Protein AF-A0A8J2T489-F1 (afdb_monomer_lite)

pLDDT: mean 72.77, std 25.35, range [28.08, 98.31]

Foldseek 3Di:
DVVVVVVVVVVVVVVVVVVVVVVVPPDDDDDDDDDDDDDDDDDDDDDDDDDDDDDDDDDDDDDDDDDDDDDDDDDDDDDDDDDDDDDDDDDDDDDDDDDPPPLVQFQDFPDQLLPPPPPDPDDDDPVVVVVLVVLLVVLLVLVVVQPPVPPQKDALVSVQVSDAWPVRHTQDSLLSQLLCVLQVPDDDRIDGSVSSSSSSVVLVVLVVLQCVLPPVPPSWAFLVSQVVSCVVSVGRDDSVVSVVLCVLQFDCPDPVDPGTIHISSSSSLSVSLVSLVSVLVCVQPVVSSSDGDDDPVSVVVSVVVSVVSRDD

Radius of gyration: 35.22 Å; chains: 1; bounding box: 100×73×97 Å

Secondary structure (DSSP, 8-state):
-HHHHHHHHHHHHHHHHHHHHTTSS---------------------------------------------------------------PPPPP--------GGGS----SS-TT--S---SS---HHHHHHHHHHHHHHHHHHHHH-TT--SEEEHHHHHHH-B-TTSPBPPHHHHHHHHHHH--SSTTEEEHHHHHHHHHHHHHHHHHHHHH-TT--SSB-HHHHHHHHHHTT----HHHHHHHHHHH-B---TTSSS-BB-HHHHHHHHHHHHHHHHHHTTT-TT-SS-----HHHHHHHHHHHHTTS--

Organism: Zygosaccharomyces bailii (strain CLIB 213 / ATCC 58445 / CBS 680 / BCRC 21525 / NBRC 1098 / NCYC 1416 / NRRL Y-2227) (NCBI:txid1333698)

Sequence (312 aa):
MREGRRRLEYQKQQKHYHRHEAKKSVDTDPRRHTTSPVMSSGGYSDRNSNPSISQSQQQLPAAVRYHPHQQVPSVGCSPRSSPAGLNRVKPPPMAACSTPPLAAAARLPTSSPMCNTPNSSGSRNSYDMKEESKNIQIATQLFYNHDVKNKGRLTAEELQKLLQNDDCTHFCISAIDSLINLFGATRFGTINQSEFVSLYKRVKYWRKVYVDNDINGSYTISVSEYHNSLQELGYLIPFEVSERIFDQYAEFINHNFNGKELKFDKFVESLVWLMRLTKCFRKFDENQEGTATIHYKDFIDATLYLGRFLPH

InterPro domains:
  IPR002048 EF-hand domain [PF13499] (141-201)
  IPR002048 EF-hand domain [PS50222] (134-169)
  IPR011992 EF-hand domain pair [SSF47473] (133-303)
  IPR051426 Peflin/Sorcin Calcium-Binding [PTHR46212] (12-309)

Structure (mmCIF, N/CA/C/O backbone):
data_AF-A0A8J2T489-F1
#
_entry.id   AF-A0A8J2T489-F1
#
loop_
_atom_site.group_PDB
_atom_site.id
_atom_site.type_symbol
_atom_site.label_atom_id
_atom_site.label_alt_id
_atom_site.label_comp_id
_atom_site.label_asym_id
_atom_site.label_entity_id
_atom_site.label_seq_id
_atom_site.pdbx_PDB_ins_code
_atom_site.Cartn_x
_atom_site.Cartn_y
_atom_site.Cartn_z
_atom_site.occupancy
_atom_site.B_iso_or_equiv
_atom_site.auth_seq_id
_atom_site.auth_comp_id
_atom_site.auth_asym_id
_atom_site.auth_atom_id
_atom_site.pdbx_PDB_model_num
ATOM 1 N N . MET A 1 1 ? 20.045 25.875 -30.680 1.00 56.25 1 MET A N 1
ATOM 2 C CA . MET A 1 1 ? 21.468 26.129 -30.324 1.00 56.25 1 MET A CA 1
ATOM 3 C C . MET A 1 1 ? 21.787 26.135 -28.815 1.00 56.25 1 MET A C 1
ATOM 5 O O . MET A 1 1 ? 22.945 25.926 -28.480 1.00 56.25 1 MET A O 1
ATOM 9 N N . ARG A 1 2 ? 20.827 26.326 -27.886 1.00 56.28 2 ARG A N 1
ATOM 10 C CA . ARG A 1 2 ? 21.099 26.335 -26.424 1.00 56.28 2 ARG A CA 1
ATOM 11 C C . ARG A 1 2 ? 21.296 24.950 -25.780 1.00 56.28 2 ARG A C 1
ATOM 13 O O . ARG A 1 2 ? 22.062 24.835 -24.832 1.00 56.28 2 ARG A O 1
ATOM 20 N N . GLU A 1 3 ? 20.672 23.893 -26.298 1.00 57.03 3 GLU A N 1
ATOM 21 C CA . GLU A 1 3 ? 20.797 22.544 -25.709 1.00 57.03 3 GLU A CA 1
ATOM 22 C C . GLU A 1 3 ? 22.143 21.864 -25.977 1.00 57.03 3 GLU A C 1
ATOM 24 O O . GLU A 1 3 ? 22.629 21.112 -25.134 1.00 57.03 3 GLU A O 1
ATOM 29 N N . GLY A 1 4 ? 22.792 22.181 -27.101 1.00 66.44 4 GLY A N 1
ATOM 30 C CA . GLY A 1 4 ? 24.107 21.629 -27.436 1.00 66.44 4 GLY A CA 1
ATOM 31 C C . GLY A 1 4 ? 25.207 22.063 -26.462 1.00 66.44 4 GLY A C 1
ATOM 32 O O . GLY A 1 4 ? 26.064 21.256 -26.115 1.00 66.44 4 GLY A O 1
ATOM 33 N N . ARG A 1 5 ? 25.151 23.306 -25.953 1.00 67.69 5 ARG A N 1
ATOM 34 C CA . ARG A 1 5 ? 26.128 23.802 -24.964 1.00 67.69 5 ARG A CA 1
ATOM 35 C C . ARG A 1 5 ? 25.985 23.108 -23.609 1.00 67.69 5 ARG A C 1
ATOM 37 O O . ARG A 1 5 ? 26.995 22.687 -23.058 1.00 67.69 5 ARG A O 1
ATOM 44 N N . ARG A 1 6 ? 24.749 22.879 -23.141 1.00 71.31 6 ARG A N 1
ATOM 45 C CA . ARG A 1 6 ? 24.493 22.154 -21.880 1.00 71.31 6 ARG A CA 1
ATOM 46 C C . ARG A 1 6 ? 24.994 20.711 -21.916 1.00 71.31 6 ARG A C 1
ATOM 48 O O . ARG A 1 6 ? 25.572 20.244 -20.942 1.00 71.31 6 ARG A O 1
ATOM 55 N N . ARG A 1 7 ? 24.831 20.007 -23.044 1.00 71.88 7 ARG A N 1
ATOM 56 C CA . ARG A 1 7 ? 25.364 18.639 -23.194 1.00 71.88 7 ARG A CA 1
ATOM 57 C C . ARG A 1 7 ? 26.895 18.606 -23.169 1.00 71.88 7 ARG A C 1
ATOM 59 O O . ARG A 1 7 ? 27.474 17.698 -22.579 1.00 71.88 7 ARG A O 1
ATOM 66 N N . LEU A 1 8 ? 27.545 19.611 -23.758 1.00 74.06 8 LEU A N 1
ATOM 67 C CA . LEU A 1 8 ? 29.005 19.716 -23.763 1.00 74.06 8 LEU A CA 1
ATOM 68 C C . LEU A 1 8 ? 29.574 20.012 -22.363 1.00 74.06 8 LEU A C 1
ATOM 70 O O . LEU A 1 8 ? 30.628 19.488 -22.003 1.00 74.06 8 LEU A O 1
ATOM 74 N N . GLU A 1 9 ? 28.872 20.821 -21.566 1.00 73.50 9 GLU A N 1
ATOM 75 C CA . GLU A 1 9 ? 29.229 21.106 -20.169 1.00 73.50 9 GLU A CA 1
ATOM 76 C C . GLU A 1 9 ? 29.067 19.873 -19.275 1.00 73.50 9 GLU A C 1
ATOM 78 O O . GLU A 1 9 ? 30.006 19.524 -18.557 1.00 73.50 9 GLU A O 1
ATOM 83 N N . TYR A 1 10 ? 27.959 19.133 -19.408 1.00 73.00 10 TYR A N 1
ATOM 84 C CA . TYR A 1 10 ? 27.756 17.867 -18.691 1.00 73.00 10 TYR A CA 1
ATOM 85 C C . TYR A 1 10 ? 28.852 16.838 -19.003 1.00 73.00 10 TYR A C 1
ATOM 87 O O . TYR A 1 10 ? 29.386 16.187 -18.102 1.00 73.00 10 TYR A O 1
ATOM 95 N N . GLN A 1 11 ? 29.255 16.728 -20.272 1.00 75.69 11 GLN A N 1
ATOM 96 C CA . GLN A 1 11 ? 30.305 15.794 -20.677 1.00 75.69 11 GLN A CA 1
ATOM 97 C C . GLN A 1 11 ? 31.701 16.222 -20.185 1.00 75.69 11 GLN A C 1
ATOM 99 O O . GLN A 1 11 ? 32.530 15.369 -19.853 1.00 75.69 11 GLN A O 1
ATOM 104 N N . LYS A 1 12 ? 31.974 17.533 -20.087 1.00 77.56 12 LYS A N 1
ATOM 105 C CA . LYS A 1 12 ? 33.210 18.049 -19.469 1.00 77.56 12 LYS A CA 1
ATOM 106 C C . LYS A 1 12 ? 33.251 17.779 -17.964 1.00 77.56 12 LYS A C 1
ATOM 108 O O . LYS A 1 12 ? 34.310 17.418 -17.452 1.00 77.56 12 LYS A O 1
ATOM 113 N N . GLN A 1 13 ? 32.117 17.894 -17.276 1.00 74.81 13 GLN A N 1
ATOM 114 C CA . GLN A 1 13 ? 32.036 17.669 -15.834 1.00 74.81 13 GLN A CA 1
ATOM 115 C C . GLN A 1 13 ? 32.238 16.189 -15.468 1.00 74.81 13 GLN A C 1
ATOM 117 O O . GLN A 1 13 ? 32.996 15.887 -14.546 1.00 74.81 13 GLN A O 1
ATOM 122 N N . GLN A 1 14 ? 31.694 15.257 -16.262 1.00 71.44 14 GLN A N 1
ATOM 123 C CA . GLN A 1 14 ? 31.930 13.817 -16.074 1.00 71.44 14 GLN A CA 1
ATOM 124 C C . GLN A 1 14 ? 33.400 13.412 -16.265 1.00 71.44 14 GLN A C 1
ATOM 126 O O . GLN A 1 14 ? 33.927 12.621 -15.477 1.00 71.44 14 GLN A O 1
ATOM 131 N N . LYS A 1 15 ? 34.093 13.990 -17.260 1.00 70.81 15 LYS A N 1
ATOM 132 C CA . LYS A 1 15 ? 35.534 13.748 -17.470 1.00 70.81 15 LYS A CA 1
ATOM 133 C C . LYS A 1 15 ? 36.385 14.258 -16.305 1.00 70.81 15 LYS A C 1
ATOM 135 O O . LYS A 1 15 ? 37.393 13.638 -15.973 1.00 70.81 15 LYS A O 1
ATOM 140 N N . HIS A 1 16 ? 35.989 15.364 -15.675 1.00 68.12 16 HIS A N 1
ATOM 141 C CA . HIS A 1 16 ? 36.712 15.910 -14.526 1.00 68.12 16 HIS A CA 1
ATOM 142 C C . HIS A 1 16 ? 36.515 15.063 -13.259 1.00 68.12 16 HIS A C 1
ATOM 144 O O . HIS A 1 16 ? 37.464 14.886 -12.496 1.00 68.12 16 HIS A O 1
ATOM 150 N N . TYR A 1 17 ? 35.321 14.487 -13.080 1.00 62.53 17 TYR A N 1
ATOM 151 C CA . TYR A 1 17 ? 35.012 13.583 -11.969 1.00 62.53 17 TYR A CA 1
ATOM 152 C C . TYR A 1 17 ? 35.826 12.281 -12.051 1.00 62.53 17 TYR A C 1
ATOM 154 O O . TYR A 1 17 ? 36.522 11.921 -11.105 1.00 62.53 17 TYR A O 1
ATOM 162 N N . HIS A 1 18 ? 35.875 11.650 -13.231 1.00 63.97 18 HIS A N 1
ATOM 163 C CA . HIS A 1 18 ? 36.653 10.418 -13.436 1.00 63.97 18 HIS A CA 1
ATOM 164 C C . HIS A 1 18 ? 38.171 10.641 -13.314 1.00 63.97 18 HIS A C 1
ATOM 166 O O . HIS A 1 18 ? 38.900 9.763 -12.856 1.00 63.97 18 HIS A O 1
ATOM 172 N N . ARG A 1 19 ? 38.671 11.837 -13.663 1.00 57.53 19 ARG A N 1
ATOM 173 C CA . ARG A 1 19 ? 40.090 12.193 -13.481 1.00 57.53 19 ARG A CA 1
ATOM 174 C C . ARG A 1 19 ? 40.476 12.369 -12.007 1.00 57.53 19 ARG A C 1
ATOM 176 O O . ARG A 1 19 ? 41.642 12.170 -11.671 1.00 57.53 19 ARG A O 1
ATOM 183 N N . HIS A 1 20 ? 39.533 12.760 -11.148 1.00 55.75 20 HIS A N 1
ATOM 184 C CA . HIS A 1 20 ? 39.765 12.885 -9.707 1.00 55.75 20 HIS A CA 1
ATOM 185 C C . HIS A 1 20 ? 39.705 11.536 -8.983 1.00 55.75 20 HIS A C 1
ATOM 187 O O . HIS A 1 20 ? 40.484 11.331 -8.054 1.00 55.75 20 HIS A O 1
ATOM 193 N N . GLU A 1 21 ? 38.865 10.604 -9.438 1.00 52.91 21 GLU A N 1
ATOM 194 C CA . GLU A 1 21 ? 38.834 9.232 -8.911 1.00 52.91 21 GLU A CA 1
ATOM 195 C C . GLU A 1 21 ? 40.095 8.437 -9.275 1.00 52.91 21 GLU A C 1
ATOM 197 O O . GLU A 1 21 ? 40.710 7.828 -8.403 1.00 52.91 21 GLU A O 1
ATOM 202 N N . ALA A 1 22 ? 40.580 8.548 -10.518 1.00 52.31 22 ALA A N 1
ATOM 203 C CA . ALA A 1 22 ? 41.790 7.845 -10.963 1.00 52.31 22 ALA A CA 1
ATOM 204 C C . ALA A 1 22 ? 43.087 8.297 -10.254 1.00 52.31 22 ALA A C 1
ATOM 206 O O . ALA A 1 22 ? 44.103 7.611 -10.328 1.00 52.31 22 ALA A O 1
ATOM 207 N N . LYS A 1 23 ? 43.076 9.447 -9.563 1.00 54.28 23 LYS A N 1
ATOM 208 C CA . LYS A 1 23 ? 44.213 9.934 -8.761 1.00 54.28 23 LYS A CA 1
ATOM 209 C C . LYS A 1 23 ? 44.173 9.496 -7.294 1.00 54.28 23 LYS A C 1
ATOM 211 O O . LYS A 1 23 ? 45.163 9.694 -6.601 1.00 54.28 23 LYS A O 1
ATOM 216 N N . LYS A 1 24 ? 43.064 8.921 -6.814 1.00 49.34 24 LYS A N 1
ATOM 217 C CA . LYS A 1 24 ? 42.930 8.447 -5.424 1.00 49.34 24 LYS A CA 1
ATOM 218 C C . LYS A 1 24 ? 43.317 6.978 -5.227 1.00 49.34 24 LYS A C 1
ATOM 220 O O . LYS A 1 24 ? 43.402 6.547 -4.085 1.00 49.34 24 LYS A O 1
ATOM 225 N N . SER A 1 25 ? 43.572 6.221 -6.297 1.00 45.38 25 SER A N 1
ATOM 226 C CA . SER A 1 25 ? 43.810 4.770 -6.228 1.00 45.38 25 SER A CA 1
ATOM 227 C C . SER A 1 25 ? 45.256 4.332 -6.503 1.00 45.38 25 SER A C 1
ATOM 229 O O . SER A 1 25 ? 45.479 3.170 -6.830 1.00 45.38 25 SER A O 1
ATOM 231 N N . VAL A 1 26 ? 46.242 5.228 -6.400 1.00 49.44 26 VAL A N 1
ATOM 232 C CA . VAL A 1 26 ? 47.667 4.883 -6.566 1.00 49.44 26 VAL A CA 1
ATOM 233 C C . VAL A 1 26 ? 48.455 5.391 -5.363 1.00 49.44 26 VAL A C 1
ATOM 235 O O . VAL A 1 26 ? 49.200 6.354 -5.486 1.00 49.44 26 VAL A O 1
ATOM 238 N N . ASP A 1 27 ? 48.240 4.786 -4.193 1.00 45.78 27 ASP A N 1
ATOM 239 C CA . ASP A 1 27 ? 49.282 4.701 -3.160 1.00 45.78 27 ASP A CA 1
ATOM 240 C C . ASP A 1 27 ? 48.907 3.661 -2.090 1.00 45.78 27 ASP A C 1
ATOM 242 O O . ASP A 1 27 ? 48.241 3.959 -1.098 1.00 45.78 27 ASP A O 1
ATOM 246 N N . THR A 1 28 ? 49.266 2.394 -2.309 1.00 44.84 28 THR A N 1
ATOM 247 C CA . THR A 1 28 ? 49.425 1.413 -1.219 1.00 44.84 28 THR A CA 1
ATOM 248 C C . THR A 1 28 ? 50.346 0.289 -1.697 1.00 44.84 28 THR A C 1
ATOM 250 O O . THR A 1 28 ? 49.918 -0.636 -2.384 1.00 44.84 28 THR A O 1
ATOM 253 N N . ASP A 1 29 ? 51.634 0.405 -1.376 1.00 37.69 29 ASP A N 1
ATOM 254 C CA . ASP A 1 29 ? 52.680 -0.563 -1.731 1.00 37.69 29 ASP A CA 1
ATOM 255 C C . ASP A 1 29 ? 52.839 -1.633 -0.620 1.00 37.69 29 ASP A C 1
ATOM 257 O O . ASP A 1 29 ? 52.786 -1.284 0.567 1.00 37.69 29 ASP A O 1
ATOM 261 N N . PRO A 1 30 ? 53.029 -2.933 -0.935 1.00 52.00 30 PRO A N 1
ATOM 262 C CA . PRO A 1 30 ? 53.230 -3.989 0.049 1.00 52.00 30 PRO A CA 1
ATOM 263 C C . PRO A 1 30 ? 54.723 -4.332 0.247 1.00 52.00 30 PRO A C 1
ATOM 265 O O . PRO A 1 30 ? 55.494 -4.375 -0.704 1.00 52.00 30 PRO A O 1
ATOM 268 N N . ARG A 1 31 ? 55.067 -4.759 1.476 1.00 35.47 31 ARG A N 1
ATOM 269 C CA . ARG A 1 31 ? 56.308 -5.449 1.931 1.00 35.47 31 ARG A CA 1
ATOM 270 C C . ARG A 1 31 ? 57.434 -4.580 2.519 1.00 35.47 31 ARG A C 1
ATOM 272 O O . ARG A 1 31 ? 58.118 -3.839 1.825 1.00 35.47 31 ARG A O 1
ATOM 279 N N . ARG A 1 32 ? 57.766 -4.861 3.790 1.00 33.50 32 ARG A N 1
ATOM 280 C CA . ARG A 1 32 ? 59.129 -4.733 4.342 1.00 33.50 32 ARG A CA 1
ATOM 281 C C . ARG A 1 32 ? 59.540 -5.982 5.149 1.00 33.50 32 ARG A C 1
ATOM 283 O O . ARG A 1 32 ? 58.940 -6.310 6.163 1.00 33.50 32 ARG A O 1
ATOM 290 N N . HIS A 1 33 ? 60.548 -6.652 4.589 1.00 38.38 33 HIS A N 1
ATOM 291 C CA . HIS A 1 33 ? 61.652 -7.491 5.100 1.00 38.38 33 HIS A CA 1
ATOM 292 C C . HIS A 1 33 ? 61.895 -7.550 6.628 1.00 38.38 33 HIS A C 1
ATOM 294 O O . HIS A 1 33 ? 61.915 -6.518 7.285 1.00 38.38 33 HIS A O 1
ATOM 300 N N . THR A 1 34 ? 61.930 -8.743 7.248 1.00 38.78 34 THR A N 1
ATOM 301 C CA . THR A 1 34 ? 63.096 -9.625 7.567 1.00 38.78 34 THR A CA 1
ATOM 302 C C . THR A 1 34 ? 64.251 -8.979 8.342 1.00 38.78 34 THR A C 1
ATOM 304 O O . THR A 1 34 ? 64.968 -8.188 7.743 1.00 38.78 34 THR A O 1
ATOM 307 N N . THR A 1 35 ? 64.514 -9.455 9.572 1.00 33.03 35 THR A N 1
ATOM 308 C CA . THR A 1 35 ? 65.847 -9.835 10.108 1.00 33.03 35 THR A CA 1
ATOM 309 C C . THR A 1 35 ? 65.726 -10.534 11.481 1.00 33.03 35 THR A C 1
ATOM 311 O O . THR A 1 35 ? 64.972 -10.101 12.347 1.00 33.03 35 THR A O 1
ATOM 314 N N . SER A 1 36 ? 66.482 -11.622 11.675 1.00 35.25 36 SER A N 1
ATOM 315 C CA . SER A 1 36 ? 66.806 -12.251 12.977 1.00 35.25 36 SER A CA 1
ATOM 316 C C . SER A 1 36 ? 68.194 -11.787 13.457 1.00 35.25 36 SER A C 1
ATOM 318 O O . SER A 1 36 ? 68.948 -11.243 12.646 1.00 35.25 36 SER A O 1
ATOM 320 N N . PRO A 1 37 ? 68.569 -12.026 14.733 1.00 46.66 37 PRO A N 1
ATOM 321 C CA . PRO A 1 37 ? 69.560 -13.084 15.001 1.00 46.66 37 PRO A CA 1
ATOM 322 C C . PRO A 1 37 ? 69.352 -13.885 16.317 1.00 46.66 37 PRO A C 1
ATOM 324 O O . PRO A 1 37 ? 68.437 -13.637 17.093 1.00 46.66 37 PRO A O 1
ATOM 327 N N . VAL A 1 38 ? 70.215 -14.893 16.491 1.00 35.06 38 VAL A N 1
ATOM 328 C CA . VAL A 1 38 ? 70.187 -16.092 17.362 1.00 35.06 38 VAL A CA 1
ATOM 329 C C . VAL A 1 38 ? 71.026 -15.928 18.651 1.00 35.06 38 VAL A C 1
ATOM 331 O O . VAL A 1 38 ? 72.035 -15.233 18.587 1.00 35.06 38 VAL A O 1
ATOM 334 N N . MET A 1 39 ? 70.683 -16.630 19.758 1.00 35.59 39 MET A N 1
ATOM 335 C CA . MET A 1 39 ? 71.547 -17.565 20.550 1.00 35.59 39 MET A CA 1
ATOM 336 C C . MET A 1 39 ? 71.000 -17.912 21.965 1.00 35.59 39 MET A C 1
ATOM 338 O O . MET A 1 39 ? 70.823 -17.014 22.777 1.00 35.59 39 MET A O 1
ATOM 342 N N . SER A 1 40 ? 70.881 -19.234 22.228 1.00 32.91 40 SER A N 1
ATOM 343 C CA . SER A 1 40 ? 71.173 -20.009 23.474 1.00 32.91 40 SER A CA 1
ATOM 344 C C . SER A 1 40 ? 70.384 -19.728 24.780 1.00 32.91 40 SER A C 1
ATOM 346 O O . SER A 1 40 ? 70.089 -18.589 25.086 1.00 32.91 40 SER A O 1
ATOM 348 N N . SER A 1 41 ? 70.020 -20.666 25.674 1.00 34.12 41 SER A N 1
ATOM 349 C CA . SER A 1 41 ? 70.337 -22.092 25.912 1.00 34.12 41 SER A CA 1
ATOM 350 C C . SER A 1 41 ? 69.458 -22.666 27.053 1.00 34.12 41 SER A C 1
ATOM 352 O O . SER A 1 41 ? 69.234 -21.960 28.031 1.00 34.12 41 SER A O 1
ATOM 354 N N . GLY A 1 42 ? 69.129 -23.971 27.007 1.00 29.05 42 GLY A N 1
ATOM 355 C CA . GLY A 1 42 ? 69.149 -24.865 28.188 1.00 29.05 42 GLY A CA 1
ATOM 356 C C . GLY A 1 42 ? 67.824 -25.391 28.786 1.00 29.05 42 GLY A C 1
ATOM 357 O O . GLY A 1 42 ? 66.998 -24.611 29.238 1.00 29.05 42 GLY A O 1
ATOM 358 N N . GLY A 1 43 ? 67.719 -26.728 28.927 1.00 28.08 43 GLY A N 1
ATOM 359 C CA . GLY A 1 43 ? 67.113 -27.371 30.115 1.00 28.08 43 GLY A CA 1
ATOM 360 C C . GLY A 1 43 ? 65.990 -28.408 29.913 1.00 28.08 43 GLY A C 1
ATOM 361 O O . GLY A 1 43 ? 64.844 -28.038 29.719 1.00 28.08 43 GLY A O 1
ATOM 362 N N . TYR A 1 44 ? 66.334 -29.696 30.055 1.00 33.25 44 TYR A N 1
ATOM 363 C CA . TYR A 1 44 ? 65.500 -30.918 30.153 1.00 33.25 44 TYR A CA 1
ATOM 364 C C . TYR A 1 44 ? 64.366 -30.831 31.213 1.00 33.25 44 TYR A C 1
ATOM 366 O O . TYR A 1 44 ? 64.544 -30.180 32.237 1.00 33.25 44 TYR A O 1
ATOM 374 N N . SER A 1 45 ? 63.207 -31.504 31.118 1.00 34.50 45 SER A N 1
ATOM 375 C CA . SER A 1 45 ? 63.030 -32.961 31.313 1.00 34.50 45 SER A CA 1
ATOM 376 C C . SER A 1 45 ? 61.547 -33.406 31.225 1.00 34.50 45 SER A C 1
ATOM 378 O O . SER A 1 45 ? 60.625 -32.614 31.399 1.00 34.50 45 SER A O 1
ATOM 380 N N . ASP A 1 46 ? 61.374 -34.702 30.948 1.00 31.14 46 ASP A N 1
ATOM 381 C CA . ASP A 1 46 ? 60.165 -35.504 30.697 1.00 31.14 46 ASP A CA 1
ATOM 382 C C . ASP A 1 46 ? 59.023 -35.461 31.737 1.00 31.14 46 ASP A C 1
ATOM 384 O O . ASP A 1 46 ? 59.275 -35.472 32.941 1.00 31.14 46 ASP A O 1
ATOM 388 N N . ARG A 1 47 ? 57.770 -35.669 31.281 1.00 29.98 47 ARG A N 1
ATOM 389 C CA . ARG A 1 47 ? 57.024 -36.923 31.560 1.00 29.98 47 ARG A CA 1
ATOM 390 C C . ARG A 1 47 ? 55.669 -37.050 30.841 1.00 29.98 47 ARG A C 1
ATOM 392 O O . ARG A 1 47 ? 54.821 -36.171 30.841 1.00 29.98 47 ARG A O 1
ATOM 399 N N . ASN A 1 48 ? 55.530 -38.248 30.288 1.00 30.64 48 ASN A N 1
ATOM 400 C CA . ASN A 1 48 ? 54.420 -38.950 29.651 1.00 30.64 48 ASN A CA 1
ATOM 401 C C . ASN A 1 48 ? 53.099 -38.965 30.462 1.00 30.64 48 ASN A C 1
ATOM 403 O O . ASN A 1 48 ? 53.174 -39.151 31.677 1.00 30.64 48 ASN A O 1
ATOM 407 N N . SER A 1 49 ? 51.930 -38.868 29.797 1.00 31.23 49 SER A N 1
ATOM 408 C CA . SER A 1 49 ? 50.697 -39.683 30.004 1.00 31.23 49 SER A CA 1
ATOM 409 C C . SER A 1 49 ? 49.462 -39.093 29.286 1.00 31.23 49 SER A C 1
ATOM 411 O O . SER A 1 49 ? 48.967 -38.033 29.654 1.00 31.23 49 SER A O 1
ATOM 413 N N . ASN A 1 50 ? 48.928 -39.829 28.306 1.00 32.81 50 ASN A N 1
ATOM 414 C CA . ASN A 1 50 ? 47.521 -39.787 27.856 1.00 32.81 50 ASN A CA 1
ATOM 415 C C . ASN A 1 50 ? 46.675 -40.624 28.856 1.00 32.81 50 ASN A C 1
ATOM 417 O O . ASN A 1 50 ? 47.275 -41.534 29.440 1.00 32.81 50 ASN A O 1
ATOM 421 N N . PRO A 1 51 ? 45.338 -40.447 29.045 1.00 44.25 51 PRO A N 1
ATOM 422 C CA . PRO A 1 51 ? 44.375 -40.658 27.949 1.00 44.25 51 PRO A CA 1
ATOM 423 C C . PRO A 1 51 ? 42.984 -39.946 28.031 1.00 44.25 51 PRO A C 1
ATOM 425 O O . PRO A 1 51 ? 42.572 -39.418 29.055 1.00 44.25 51 PRO A O 1
ATOM 428 N N . SER A 1 52 ? 42.251 -40.052 26.913 1.00 31.97 52 SER A N 1
ATOM 429 C CA . SER A 1 52 ? 40.794 -40.263 26.725 1.00 31.97 52 SER A CA 1
ATOM 430 C C . SER A 1 52 ? 39.711 -39.301 27.255 1.00 31.97 52 SER A C 1
ATOM 432 O O . SER A 1 52 ? 39.582 -39.001 28.434 1.00 31.97 52 SER A O 1
ATOM 434 N N . ILE A 1 53 ? 38.836 -38.960 26.303 1.00 33.84 53 ILE A N 1
ATOM 435 C CA . ILE A 1 53 ? 37.640 -38.106 26.318 1.00 33.84 53 ILE A CA 1
ATOM 436 C C . ILE A 1 53 ? 36.426 -38.806 26.959 1.00 33.84 53 ILE A C 1
ATOM 438 O O . ILE A 1 53 ? 36.114 -39.942 26.602 1.00 33.84 53 ILE A O 1
ATOM 442 N N . SER A 1 54 ? 35.680 -38.084 27.803 1.00 31.70 54 SER A N 1
ATOM 443 C CA . SER A 1 54 ? 34.386 -38.502 28.370 1.00 31.70 54 SER A CA 1
ATOM 444 C C . SER A 1 54 ? 33.251 -37.615 27.843 1.00 31.70 54 SER A C 1
ATOM 446 O O . SER A 1 54 ? 33.265 -36.401 28.042 1.00 31.70 54 SER A O 1
ATOM 448 N N . GLN A 1 55 ? 32.263 -38.229 27.186 1.00 33.31 55 GLN A N 1
ATOM 449 C CA . GLN A 1 55 ? 30.975 -37.636 26.806 1.00 33.31 55 GLN A CA 1
ATOM 450 C C . GLN A 1 55 ? 30.033 -37.557 28.019 1.00 33.31 55 GLN A C 1
ATOM 452 O O . GLN A 1 55 ? 29.914 -38.523 28.769 1.00 33.31 55 GLN A O 1
ATOM 457 N N . SER A 1 56 ? 29.298 -36.452 28.163 1.00 31.62 56 SER A N 1
ATOM 458 C CA . SER A 1 56 ? 28.130 -36.344 29.044 1.00 31.62 56 SER A CA 1
ATOM 459 C C . SER A 1 56 ? 26.861 -36.150 28.208 1.00 31.62 56 SER A C 1
ATOM 461 O O . SER A 1 56 ? 26.709 -35.181 27.468 1.00 31.62 56 SER A O 1
ATOM 463 N N . GLN A 1 57 ? 25.952 -37.118 28.322 1.00 33.50 57 GLN A N 1
ATOM 464 C CA . GLN A 1 57 ? 24.640 -37.179 27.681 1.00 33.50 57 GLN A CA 1
ATOM 465 C C . GLN A 1 57 ? 23.589 -37.089 28.804 1.00 33.50 57 GLN A C 1
ATOM 467 O O . GLN A 1 57 ? 23.633 -37.882 29.742 1.00 33.50 57 GLN A O 1
ATOM 472 N N . GLN A 1 58 ? 22.681 -36.108 28.755 1.00 37.81 58 GLN A N 1
ATOM 473 C CA . GLN A 1 58 ? 21.553 -35.987 29.693 1.00 37.81 58 GLN A CA 1
ATOM 474 C C . GLN A 1 58 ? 20.288 -36.618 29.097 1.00 37.81 58 GLN A C 1
ATOM 476 O O . GLN A 1 58 ? 19.971 -36.420 27.925 1.00 37.81 58 GLN A O 1
ATOM 481 N N . GLN A 1 59 ? 19.585 -37.388 29.929 1.00 34.47 59 GLN A N 1
ATOM 482 C CA . GLN A 1 59 ? 18.484 -38.293 29.590 1.00 34.47 59 GLN A CA 1
ATOM 483 C C . GLN A 1 59 ? 17.208 -37.877 30.358 1.00 34.47 59 GLN A C 1
ATOM 485 O O . GLN A 1 59 ? 17.275 -37.559 31.544 1.00 34.47 59 GLN A O 1
ATOM 490 N N . LEU A 1 60 ? 16.057 -37.873 29.674 1.00 37.94 60 LEU A N 1
ATOM 491 C CA . LEU A 1 60 ? 14.694 -37.643 30.201 1.00 37.94 60 LEU A CA 1
ATOM 492 C C . LEU A 1 60 ? 14.172 -38.833 31.036 1.00 37.94 60 LEU A C 1
ATOM 494 O O . LEU A 1 60 ? 14.571 -39.967 30.765 1.00 37.94 60 LEU A O 1
ATOM 498 N N . PRO A 1 61 ? 13.156 -38.624 31.904 1.00 40.31 61 PRO A N 1
ATOM 499 C CA . PRO A 1 61 ? 12.166 -39.676 32.142 1.00 40.31 61 PRO A CA 1
ATOM 500 C C . PRO A 1 61 ? 10.692 -39.225 32.072 1.00 40.31 61 PRO A C 1
ATOM 502 O O . PRO A 1 61 ? 10.351 -38.047 32.004 1.00 40.31 61 PRO A O 1
ATOM 505 N N . ALA A 1 62 ? 9.845 -40.254 32.030 1.00 32.50 62 ALA A N 1
ATOM 506 C CA . ALA A 1 62 ? 8.530 -40.352 31.410 1.00 32.50 62 ALA A CA 1
ATOM 507 C C . ALA A 1 62 ? 7.306 -40.137 32.333 1.00 32.50 62 ALA A C 1
ATOM 509 O O . ALA A 1 62 ? 7.406 -40.035 33.552 1.00 32.50 62 ALA A O 1
ATOM 510 N N . ALA A 1 63 ? 6.136 -40.111 31.684 1.00 35.69 63 ALA A N 1
ATOM 511 C CA . ALA A 1 63 ? 4.781 -39.925 32.206 1.00 35.69 63 ALA A CA 1
ATOM 512 C C . ALA A 1 63 ? 4.242 -41.066 33.098 1.00 35.69 63 ALA A C 1
ATOM 514 O O . ALA A 1 63 ? 4.585 -42.232 32.907 1.00 35.69 63 ALA A O 1
ATOM 515 N N . VAL A 1 64 ? 3.289 -40.736 33.987 1.00 33.69 64 VAL A N 1
ATOM 516 C CA . VAL A 1 64 ? 2.451 -41.700 34.731 1.00 33.69 64 VAL A CA 1
ATOM 517 C C . VAL A 1 64 ? 0.960 -41.339 34.617 1.00 33.69 64 VAL A C 1
ATOM 519 O O . VAL A 1 64 ? 0.573 -40.180 34.497 1.00 33.69 64 VAL A O 1
ATOM 522 N N . ARG A 1 65 ? 0.157 -42.404 34.587 1.00 29.66 65 ARG A N 1
ATOM 523 C CA . ARG A 1 65 ? -1.221 -42.602 34.115 1.00 29.66 65 ARG A CA 1
ATOM 524 C C . ARG A 1 65 ? -2.237 -42.603 35.277 1.00 29.66 65 ARG A C 1
ATOM 526 O O . ARG A 1 65 ? -1.886 -42.965 36.392 1.00 29.66 65 ARG A O 1
ATOM 533 N N . TYR A 1 66 ? -3.494 -42.250 34.987 1.00 29.53 66 TYR A N 1
ATOM 534 C CA . TYR A 1 66 ? -4.662 -42.203 35.896 1.00 29.53 66 TYR A CA 1
ATOM 535 C C . TYR A 1 66 ? -5.428 -43.546 36.057 1.00 29.53 66 TYR A C 1
ATOM 537 O O . TYR A 1 66 ? -5.387 -44.345 35.120 1.00 29.53 66 TYR A O 1
ATOM 545 N N . HIS A 1 67 ? -6.204 -43.675 37.172 1.00 38.69 67 HIS A N 1
ATOM 546 C CA . HIS A 1 67 ? -7.528 -44.362 37.412 1.00 38.69 67 HIS A CA 1
ATOM 547 C C . HIS A 1 67 ? -7.634 -45.275 38.703 1.00 38.69 67 HIS A C 1
ATOM 549 O O . HIS A 1 67 ? -6.593 -45.514 39.302 1.00 38.69 67 HIS A O 1
ATOM 555 N N . PRO A 1 68 ? -8.835 -45.687 39.236 1.00 54.19 68 PRO A N 1
ATOM 556 C CA . PRO A 1 68 ? -9.518 -45.052 40.401 1.00 54.19 68 PRO A CA 1
ATOM 557 C C . PRO A 1 68 ? -10.207 -46.010 41.459 1.00 54.19 68 PRO A C 1
ATOM 559 O O . PRO A 1 68 ? -10.161 -47.225 41.326 1.00 54.19 68 PRO A O 1
ATOM 562 N N . HIS A 1 69 ? -10.939 -45.414 42.434 1.00 33.84 69 HIS A N 1
ATOM 563 C CA . HIS A 1 69 ? -12.127 -45.873 43.235 1.00 33.84 69 HIS A CA 1
ATOM 564 C C . HIS A 1 69 ? -12.073 -46.817 44.475 1.00 33.84 69 HIS A C 1
ATOM 566 O O . HIS A 1 69 ? -11.580 -47.931 44.379 1.00 33.84 69 HIS A O 1
ATOM 572 N N . GLN A 1 70 ? -12.780 -46.389 45.561 1.00 31.42 70 GLN A N 1
ATOM 573 C CA . GLN A 1 70 ? -13.733 -47.083 46.504 1.00 31.42 70 GLN A CA 1
ATOM 574 C C . GLN A 1 70 ? -13.605 -46.537 47.958 1.00 31.42 70 GLN A C 1
ATOM 576 O O . GLN A 1 70 ? -12.504 -46.161 48.329 1.00 31.42 70 GLN A O 1
ATOM 581 N N . GLN A 1 71 ? -14.568 -46.508 48.902 1.00 33.06 71 GLN A N 1
ATOM 582 C CA . GLN A 1 71 ? -16.042 -46.415 49.037 1.00 33.06 71 GLN A CA 1
ATOM 583 C C . GLN A 1 71 ? -16.325 -46.153 50.563 1.00 33.06 71 GLN A C 1
ATOM 585 O O . GLN A 1 71 ? -15.415 -46.269 51.377 1.00 33.06 71 GLN A O 1
ATOM 590 N N . VAL A 1 72 ? -17.553 -45.756 50.931 1.00 32.66 72 VAL A N 1
ATOM 591 C CA . VAL A 1 72 ? -18.050 -45.137 52.207 1.00 32.66 72 VAL A CA 1
ATOM 592 C C . VAL A 1 72 ? -18.227 -46.123 53.404 1.00 32.66 72 VAL A C 1
ATOM 594 O O . VAL A 1 72 ? -18.115 -47.325 53.169 1.00 32.66 72 VAL A O 1
ATOM 597 N N . PRO A 1 73 ? -18.540 -45.691 54.665 1.00 42.41 73 PRO A N 1
ATOM 598 C CA . PRO A 1 73 ? -19.949 -45.486 55.101 1.00 42.41 73 PRO A CA 1
ATOM 599 C C . PRO A 1 73 ? -20.226 -44.341 56.129 1.00 42.41 73 PRO A C 1
ATOM 601 O O . PRO A 1 73 ? -19.327 -43.668 56.619 1.00 42.41 73 PRO A O 1
ATOM 604 N N . SER A 1 74 ? -21.524 -44.123 56.399 1.00 35.81 74 SER A N 1
ATOM 605 C CA . SER A 1 74 ? -22.228 -42.989 57.048 1.00 35.81 74 SER A CA 1
ATOM 606 C C . SER A 1 74 ? -22.730 -43.292 58.477 1.00 35.81 74 SER A C 1
ATOM 608 O O . SER A 1 74 ? -23.060 -44.448 58.718 1.00 35.81 74 SER A O 1
ATOM 610 N N . VAL A 1 75 ? -22.885 -42.270 59.353 1.00 33.94 75 VAL A N 1
ATOM 611 C CA . VAL A 1 75 ? -24.091 -41.990 60.200 1.00 33.94 75 VAL A CA 1
ATOM 612 C C . VAL A 1 75 ? -23.988 -40.655 60.991 1.00 33.94 75 VAL A C 1
ATOM 614 O O . VAL A 1 75 ? -22.938 -40.362 61.552 1.00 33.94 75 VAL A O 1
ATOM 617 N N . GLY A 1 76 ? -25.105 -39.907 61.130 1.00 30.94 76 GLY A N 1
ATOM 618 C CA . GLY A 1 76 ? -25.376 -38.986 62.267 1.00 30.94 76 GLY A CA 1
ATOM 619 C C . GLY A 1 76 ? -25.894 -37.564 61.943 1.00 30.94 76 GLY A C 1
ATOM 620 O O . GLY A 1 76 ? -25.289 -36.851 61.156 1.00 30.94 76 GLY A O 1
ATOM 621 N N . CYS A 1 77 ? -26.996 -37.127 62.575 1.00 30.48 77 CYS A N 1
ATOM 622 C CA . CYS A 1 77 ? -27.778 -35.908 62.275 1.00 30.48 77 CYS A CA 1
ATOM 623 C C . CYS A 1 77 ? -27.823 -34.886 63.453 1.00 30.48 77 CYS A C 1
ATOM 625 O O . CYS A 1 77 ? -28.117 -35.303 64.567 1.00 30.48 77 CYS A O 1
ATOM 627 N N . SER A 1 78 ? -27.666 -33.574 63.146 1.00 33.94 78 SER A N 1
ATOM 628 C CA . SER A 1 78 ? -28.117 -32.320 63.847 1.00 33.94 78 SER A CA 1
ATOM 629 C C . SER A 1 78 ? -27.560 -31.915 65.245 1.00 33.94 78 SER A C 1
ATOM 631 O O . SER A 1 78 ? -27.159 -32.791 66.000 1.00 33.94 78 SER A O 1
ATOM 633 N N . PRO A 1 79 ? -27.686 -30.635 65.720 1.00 46.84 79 PRO A N 1
ATOM 634 C CA . PRO A 1 79 ? -27.660 -29.310 65.051 1.00 46.84 79 PRO A CA 1
ATOM 635 C C . PRO A 1 79 ? -26.839 -28.189 65.793 1.00 46.84 79 PRO A C 1
ATOM 637 O O . PRO A 1 79 ? -26.527 -28.297 66.971 1.00 46.84 79 PRO A O 1
ATOM 640 N N . ARG A 1 80 ? -26.647 -27.034 65.116 1.00 31.83 80 ARG A N 1
ATOM 641 C CA . ARG A 1 80 ? -26.543 -25.639 65.648 1.00 31.83 80 ARG A CA 1
ATOM 642 C C . ARG A 1 80 ? -25.297 -25.192 66.457 1.00 31.83 80 ARG A C 1
ATOM 644 O O . ARG A 1 80 ? -25.222 -25.436 67.649 1.00 31.83 80 ARG A O 1
ATOM 651 N N . SER A 1 81 ? -24.479 -24.309 65.861 1.00 34.19 81 SER A N 1
ATOM 652 C CA . SER A 1 81 ? -23.993 -23.044 66.473 1.00 34.19 81 SER A CA 1
ATOM 653 C C . SER A 1 81 ? -23.080 -22.267 65.510 1.00 34.19 81 SER A C 1
ATOM 655 O O . SER A 1 81 ? -22.058 -22.786 65.067 1.00 34.19 81 SER A O 1
ATOM 657 N N . SER A 1 82 ? -23.437 -21.020 65.200 1.00 42.09 82 SER A N 1
ATOM 658 C CA . SER A 1 82 ? -22.593 -20.053 64.483 1.00 42.09 82 SER A CA 1
ATOM 659 C C . SER A 1 82 ? -21.320 -19.710 65.271 1.00 42.09 82 SER A C 1
ATOM 661 O O . SER A 1 82 ? -21.343 -19.751 66.502 1.00 42.09 82 SER A O 1
ATOM 663 N N . PRO A 1 83 ? -20.285 -19.186 64.593 1.00 40.81 83 PRO A N 1
ATOM 664 C CA . PRO A 1 83 ? -19.684 -17.965 65.114 1.00 40.81 83 PRO A CA 1
ATOM 665 C C . PRO A 1 83 ? -19.546 -16.866 64.056 1.00 40.81 83 PRO A C 1
ATOM 667 O O . PRO A 1 83 ? -19.589 -17.078 62.846 1.00 40.81 83 PRO A O 1
ATOM 670 N N . ALA A 1 84 ? -19.466 -15.657 64.590 1.00 35.34 84 ALA A N 1
ATOM 671 C CA . ALA A 1 84 ? -19.546 -14.381 63.917 1.00 35.34 84 ALA A CA 1
ATOM 672 C C . ALA A 1 84 ? -18.251 -13.969 63.195 1.00 35.34 84 ALA A C 1
ATOM 674 O O . ALA A 1 84 ? -17.153 -14.331 63.601 1.00 35.34 84 ALA A O 1
ATOM 675 N N . GLY A 1 85 ? -18.422 -13.072 62.219 1.00 38.38 85 GLY A N 1
ATOM 676 C CA . GLY A 1 85 ? -17.579 -11.881 62.106 1.00 38.38 85 GLY A CA 1
ATOM 677 C C . GLY A 1 85 ? -16.337 -11.977 61.227 1.00 38.38 85 GLY A C 1
ATOM 678 O O . GLY A 1 85 ? -15.229 -12.057 61.739 1.00 38.38 85 GLY A O 1
ATOM 679 N N . LEU A 1 86 ? -16.505 -11.779 59.916 1.00 43.03 86 LEU A N 1
ATOM 680 C CA . LEU A 1 86 ? -15.489 -11.110 59.098 1.00 43.03 86 LEU A CA 1
ATOM 681 C C . LEU A 1 86 ? -16.163 -10.037 58.237 1.00 43.03 86 LEU A C 1
ATOM 683 O O . LEU A 1 86 ? -17.007 -10.321 57.386 1.00 43.03 86 LEU A O 1
ATOM 687 N N . ASN A 1 87 ? -15.799 -8.786 58.515 1.00 45.03 87 ASN A N 1
ATOM 688 C CA . ASN A 1 87 ? -16.219 -7.585 57.804 1.00 45.03 87 ASN A CA 1
ATOM 689 C C . ASN A 1 87 ? -15.882 -7.692 56.309 1.00 45.03 87 ASN A C 1
ATOM 691 O O . ASN A 1 87 ? -14.731 -7.523 55.912 1.00 45.03 87 ASN A O 1
ATOM 695 N N . ARG A 1 88 ? -16.894 -7.922 55.466 1.00 40.38 88 ARG A N 1
ATOM 696 C CA . ARG A 1 88 ? -16.782 -7.757 54.013 1.00 40.38 88 ARG A CA 1
ATOM 697 C C . ARG A 1 88 ? -17.261 -6.358 53.642 1.00 40.38 88 ARG A C 1
ATOM 699 O O . ARG A 1 88 ? -18.456 -6.124 53.480 1.00 40.38 88 ARG A O 1
ATOM 706 N N . VAL A 1 89 ? -16.320 -5.426 53.520 1.00 46.84 89 VAL A N 1
ATOM 707 C CA . VAL A 1 89 ? -16.571 -4.103 52.935 1.00 46.84 89 VAL A CA 1
ATOM 708 C C . VAL A 1 89 ? -17.015 -4.302 51.479 1.00 46.84 89 VAL A C 1
ATOM 710 O O . VAL A 1 89 ? -16.319 -4.951 50.697 1.00 46.84 89 VAL A O 1
ATOM 713 N N . LYS A 1 90 ? -18.203 -3.797 51.121 1.00 49.47 90 LYS A N 1
ATOM 714 C CA . LYS A 1 90 ? -18.666 -3.717 49.725 1.00 49.47 90 LYS A CA 1
ATOM 715 C C . LYS A 1 90 ? -17.859 -2.633 48.993 1.00 49.47 90 LYS A C 1
ATOM 717 O O . LYS A 1 90 ? -17.676 -1.563 49.572 1.00 49.47 90 LYS A O 1
ATOM 722 N N . PRO A 1 91 ? -17.407 -2.857 47.746 1.00 45.72 91 PRO A N 1
ATOM 723 C CA . PRO A 1 91 ? -16.770 -1.802 46.967 1.00 45.72 91 PRO A CA 1
ATOM 724 C C . PRO A 1 91 ? -17.798 -0.711 46.603 1.00 45.72 91 PRO A C 1
ATOM 726 O O . PRO A 1 91 ? -18.979 -1.030 46.421 1.00 45.72 91 PRO A O 1
ATOM 729 N N . PRO A 1 92 ? -17.386 0.567 46.520 1.00 53.38 92 PRO A N 1
ATOM 730 C CA . PRO A 1 92 ? -18.280 1.670 46.180 1.00 53.38 92 PRO A CA 1
ATOM 731 C C . PRO A 1 92 ? -18.714 1.610 44.702 1.00 53.38 92 PRO A C 1
ATOM 733 O O . PRO A 1 92 ? -17.977 1.077 43.867 1.00 53.38 92 PRO A O 1
ATOM 736 N N . PRO A 1 93 ? -19.891 2.160 44.348 1.00 44.66 93 PRO A N 1
ATOM 737 C CA . PRO A 1 93 ? -20.320 2.261 42.960 1.00 44.66 93 PRO A CA 1
ATOM 738 C C . PRO A 1 93 ? -19.450 3.294 42.234 1.00 44.66 93 PRO A C 1
ATOM 740 O O . PRO A 1 93 ? -19.379 4.454 42.638 1.00 44.66 93 PRO A O 1
ATOM 743 N N . MET A 1 94 ? -18.777 2.873 41.163 1.00 44.69 94 MET A N 1
ATOM 744 C CA . MET A 1 94 ? -18.076 3.784 40.260 1.00 44.69 94 MET A CA 1
ATOM 745 C C . MET A 1 94 ? -19.116 4.665 39.568 1.00 44.69 94 MET A C 1
ATOM 747 O O . MET A 1 94 ? -19.951 4.175 38.807 1.00 44.69 94 MET A O 1
ATOM 751 N N . ALA A 1 95 ? -19.083 5.961 39.869 1.00 39.09 95 ALA A N 1
ATOM 752 C CA . ALA A 1 95 ? -19.833 6.969 39.142 1.00 39.09 95 ALA A CA 1
ATOM 753 C C . ALA A 1 95 ? -19.463 6.898 37.653 1.00 39.09 95 ALA A C 1
ATOM 755 O O . ALA A 1 95 ? -18.285 6.817 37.299 1.00 39.09 95 ALA A O 1
ATOM 756 N N . ALA A 1 96 ? -20.481 6.904 36.794 1.00 36.53 96 ALA A N 1
ATOM 757 C CA . ALA A 1 96 ? -20.329 6.942 35.350 1.00 36.53 96 ALA A CA 1
ATOM 758 C C . ALA A 1 96 ? -19.530 8.192 34.953 1.00 36.53 96 ALA A C 1
ATOM 760 O O . ALA A 1 96 ? -20.012 9.318 35.063 1.00 36.53 96 ALA A O 1
ATOM 761 N N . CYS A 1 97 ? -18.289 7.984 34.520 1.00 31.38 97 CYS A N 1
ATOM 762 C CA . CYS A 1 97 ? -17.513 9.008 33.845 1.00 31.38 97 CYS A CA 1
ATOM 763 C C . CYS A 1 97 ? -18.034 9.094 32.409 1.00 31.38 97 CYS A C 1
ATOM 765 O O . CYS A 1 97 ? -17.892 8.150 31.633 1.00 31.38 97 CYS A O 1
ATOM 767 N N . SER A 1 98 ? -18.683 10.208 32.083 1.00 39.72 98 SER A N 1
ATOM 768 C CA . SER A 1 98 ? -19.109 10.554 30.731 1.00 39.72 98 SER A CA 1
ATOM 769 C C . SER A 1 98 ? -17.879 10.833 29.868 1.00 39.72 98 SER A C 1
ATOM 771 O O . SER A 1 98 ? -17.412 11.967 29.784 1.00 39.72 98 SER A O 1
ATOM 773 N N . THR A 1 99 ? -17.328 9.800 29.238 1.00 44.84 99 THR A N 1
ATOM 774 C CA . THR A 1 99 ? -16.382 9.960 28.132 1.00 44.84 99 THR A CA 1
ATOM 775 C C . THR A 1 99 ? -17.167 10.156 26.828 1.00 44.84 99 THR A C 1
ATOM 777 O O . THR A 1 99 ? -18.149 9.450 26.590 1.00 44.84 99 THR A O 1
ATOM 780 N N . PRO A 1 100 ? -16.797 11.123 25.969 1.00 39.00 100 PRO A N 1
ATOM 781 C CA . PRO A 1 100 ? -17.428 11.266 24.660 1.00 39.00 100 PRO A CA 1
ATOM 782 C C . PRO A 1 100 ? -17.115 10.032 23.791 1.00 39.00 100 PRO A C 1
ATOM 784 O O . PRO A 1 100 ? -16.041 9.439 23.934 1.00 39.00 100 PRO A O 1
ATOM 787 N N . PRO A 1 101 ? -18.020 9.612 22.887 1.00 40.53 101 PRO A N 1
ATOM 788 C CA . PRO A 1 101 ? -17.848 8.372 22.150 1.00 40.53 101 PRO A CA 1
ATOM 789 C C . PRO A 1 101 ? -16.791 8.557 21.056 1.00 40.53 101 PRO A C 1
ATOM 791 O O . PRO A 1 101 ? -17.083 9.019 19.955 1.00 40.53 101 PRO A O 1
ATOM 794 N N . LEU A 1 102 ? -15.561 8.118 21.333 1.00 46.03 102 LEU A N 1
ATOM 795 C CA . LEU A 1 102 ? -14.510 7.935 20.320 1.00 46.03 102 LEU A CA 1
ATOM 796 C C . LEU A 1 102 ? -14.907 6.900 19.242 1.00 46.03 102 LEU A C 1
ATOM 798 O O . LEU A 1 102 ? -14.282 6.824 18.188 1.00 46.03 102 LEU A O 1
ATOM 802 N N . ALA A 1 103 ? -15.969 6.123 19.487 1.00 38.53 103 ALA A N 1
ATOM 803 C CA . ALA A 1 103 ? -16.498 5.099 18.589 1.00 38.53 103 ALA A CA 1
ATOM 804 C C . ALA A 1 103 ? -17.022 5.650 17.246 1.00 38.53 103 ALA A C 1
ATOM 806 O O . ALA A 1 103 ? -17.116 4.906 16.278 1.00 38.53 103 ALA A O 1
ATOM 807 N N . ALA A 1 104 ? -17.321 6.951 17.142 1.00 39.56 104 ALA A N 1
ATOM 808 C CA . ALA A 1 104 ? -17.794 7.545 15.888 1.00 39.56 104 ALA A CA 1
ATOM 809 C C . ALA A 1 104 ? -16.670 7.876 14.882 1.00 39.56 104 ALA A C 1
ATOM 811 O O . ALA A 1 104 ? -16.967 8.138 13.715 1.00 39.56 104 ALA A O 1
ATOM 812 N N . ALA A 1 105 ? -15.400 7.881 15.312 1.00 42.19 105 ALA A N 1
ATOM 813 C CA . ALA A 1 105 ? -14.279 8.354 14.496 1.00 42.19 105 ALA A CA 1
ATOM 814 C C . ALA A 1 105 ? -13.695 7.287 13.553 1.00 42.19 105 ALA A C 1
ATOM 816 O O . ALA A 1 105 ? -13.065 7.641 12.562 1.00 42.19 105 ALA A O 1
ATOM 817 N N . ALA A 1 106 ? -13.931 5.999 13.823 1.00 46.31 106 ALA A N 1
ATOM 818 C CA . ALA A 1 106 ? -13.434 4.888 13.013 1.00 46.31 106 ALA A CA 1
ATOM 819 C C . ALA A 1 106 ? -14.531 4.333 12.088 1.00 46.31 106 ALA A C 1
ATOM 821 O O . ALA A 1 106 ? -14.968 3.192 12.231 1.00 46.31 106 ALA A O 1
ATOM 822 N N . ARG A 1 107 ? -15.030 5.138 11.143 1.00 51.69 107 ARG A N 1
ATOM 823 C CA . ARG A 1 107 ? -15.957 4.622 10.123 1.00 51.69 107 ARG A CA 1
ATOM 824 C C . ARG A 1 107 ? -15.161 3.867 9.062 1.00 51.69 107 ARG A C 1
ATOM 826 O O . ARG A 1 107 ? -14.459 4.460 8.248 1.00 51.69 107 ARG A O 1
ATOM 833 N N . LEU A 1 108 ? -15.280 2.543 9.068 1.00 52.25 108 LEU A N 1
ATOM 834 C CA . LEU A 1 108 ? -14.734 1.695 8.013 1.00 52.25 108 LEU A CA 1
ATOM 835 C C . LEU A 1 108 ? -15.446 2.007 6.683 1.00 52.25 108 LEU A C 1
ATOM 837 O O . LEU A 1 108 ? -16.661 2.206 6.689 1.00 52.25 108 LEU A O 1
ATOM 841 N N . PRO A 1 109 ? -14.746 2.022 5.533 1.00 51.50 109 PRO A N 1
ATOM 842 C CA . PRO A 1 109 ? -15.378 2.333 4.250 1.00 51.50 109 PRO A CA 1
ATOM 843 C C . PRO A 1 109 ? -16.566 1.390 3.985 1.00 51.50 109 PRO A C 1
ATOM 845 O O . PRO A 1 109 ? -16.433 0.179 4.068 1.00 51.50 109 PRO A O 1
ATOM 848 N N . THR A 1 110 ? -17.767 1.874 3.700 1.00 49.38 110 THR A N 1
ATOM 849 C CA . THR A 1 110 ? -18.948 0.995 3.526 1.00 49.38 110 THR A CA 1
ATOM 850 C C . THR A 1 110 ? -18.858 0.093 2.282 1.00 49.38 110 THR A C 1
ATOM 852 O O . THR A 1 110 ? -19.582 -0.894 2.169 1.00 49.38 110 THR A O 1
ATOM 855 N N . SER A 1 111 ? -17.905 0.353 1.385 1.00 43.62 111 SER A N 1
ATOM 856 C CA . SER A 1 111 ? -17.471 -0.538 0.307 1.00 43.62 111 SER A CA 1
ATOM 857 C C . SER A 1 111 ? -16.238 -1.351 0.726 1.00 43.62 111 SER A C 1
ATOM 859 O O . SER A 1 111 ? -15.331 -0.861 1.401 1.00 43.62 111 SER A O 1
ATOM 861 N N . SER A 1 112 ? -16.164 -2.624 0.316 1.00 43.84 112 SER A N 1
ATOM 862 C CA . SER A 1 112 ? -14.913 -3.384 0.443 1.00 43.84 112 SER A CA 1
ATOM 863 C C . SER A 1 112 ? -13.789 -2.563 -0.201 1.00 43.84 112 SER A C 1
ATOM 865 O O . SER A 1 112 ? -13.963 -2.131 -1.338 1.00 43.84 112 SER A O 1
ATOM 867 N N . PRO A 1 113 ? -12.608 -2.386 0.418 1.00 42.78 113 PRO A N 1
ATOM 868 C CA . PRO A 1 113 ? -11.531 -1.617 -0.208 1.00 42.78 113 PRO A CA 1
ATOM 869 C C . PRO A 1 113 ? -11.045 -2.249 -1.526 1.00 42.78 113 PRO A C 1
ATOM 871 O O . PRO A 1 113 ? -10.299 -1.634 -2.279 1.00 42.78 113 PRO A O 1
ATOM 874 N N . MET A 1 114 ? -11.484 -3.470 -1.865 1.00 42.06 114 MET A N 1
ATOM 875 C CA . MET A 1 114 ? -11.278 -4.072 -3.186 1.00 42.06 114 MET A CA 1
ATOM 876 C C . MET A 1 114 ? -12.234 -3.553 -4.278 1.00 42.06 114 MET A C 1
ATOM 878 O O . MET A 1 114 ? -11.892 -3.703 -5.445 1.00 42.06 114 MET A O 1
ATOM 882 N N . CYS A 1 115 ? -13.344 -2.885 -3.951 1.00 35.34 115 CYS A N 1
ATOM 883 C CA . CYS A 1 115 ? -14.354 -2.420 -4.906 1.00 35.34 115 CYS A CA 1
ATOM 884 C C . CYS A 1 115 ? -14.613 -0.903 -4.874 1.00 35.34 115 CYS A C 1
ATOM 886 O O . CYS A 1 115 ? -15.725 -0.473 -5.142 1.00 35.34 115 CYS A O 1
ATOM 888 N N . ASN A 1 116 ? -13.593 -0.067 -4.662 1.00 35.47 116 ASN A N 1
ATOM 889 C CA . ASN A 1 116 ? -13.658 1.315 -5.157 1.00 35.47 116 ASN A CA 1
ATOM 890 C C . ASN A 1 116 ? -13.252 1.342 -6.639 1.00 35.47 116 ASN A C 1
ATOM 892 O O . ASN A 1 116 ? -12.226 1.885 -7.032 1.00 35.47 116 ASN A O 1
ATOM 896 N N . THR A 1 117 ? -14.062 0.703 -7.480 1.00 46.94 117 THR A N 1
ATOM 897 C CA . THR A 1 117 ? -14.426 1.356 -8.740 1.00 46.94 117 THR A CA 1
ATOM 898 C C . THR A 1 117 ? -15.521 2.351 -8.373 1.00 46.94 117 THR A C 1
ATOM 900 O O . THR A 1 117 ? -16.386 1.960 -7.587 1.00 46.94 117 THR A O 1
ATOM 903 N N . PRO A 1 118 ? -15.540 3.588 -8.890 1.00 40.94 118 PRO A N 1
ATOM 904 C CA . PRO A 1 118 ? -16.648 4.496 -8.634 1.00 40.94 118 PRO A CA 1
ATOM 905 C C . PRO A 1 118 ? -17.922 3.867 -9.210 1.00 40.94 118 PRO A C 1
ATOM 907 O O . PRO A 1 118 ? -18.204 3.944 -10.403 1.00 40.94 118 PRO A O 1
ATOM 910 N N . ASN A 1 119 ? -18.682 3.172 -8.366 1.00 41.94 119 ASN A N 1
ATOM 911 C CA . ASN A 1 119 ? -19.976 2.624 -8.724 1.00 41.94 119 ASN A CA 1
ATOM 912 C C . ASN A 1 119 ? -21.006 3.716 -8.434 1.00 41.94 119 ASN A C 1
ATOM 914 O O . ASN A 1 119 ? -21.780 3.640 -7.487 1.00 41.94 119 ASN A O 1
ATOM 918 N N . SER A 1 120 ? -20.958 4.779 -9.241 1.00 40.28 120 SER A N 1
ATOM 919 C CA . SER A 1 120 ? -22.093 5.681 -9.383 1.00 40.28 120 SER A CA 1
ATOM 920 C C . SER A 1 120 ? -23.129 4.963 -10.235 1.00 40.28 120 SER A C 1
ATOM 922 O O . SER A 1 120 ? -22.917 4.713 -11.422 1.00 40.28 120 SER A O 1
ATOM 924 N N . SER A 1 121 ? -24.258 4.615 -9.627 1.00 44.75 121 SER A N 1
ATOM 925 C CA . SER A 1 121 ? -25.495 4.225 -10.304 1.00 44.75 121 SER A CA 1
ATOM 926 C C . SER A 1 121 ? -26.123 5.443 -10.999 1.00 44.75 121 SER A C 1
ATOM 928 O O . SER A 1 121 ? -27.235 5.859 -10.686 1.00 44.75 121 SER A O 1
ATOM 930 N N . GLY A 1 122 ? -25.370 6.034 -11.925 1.00 43.97 122 GLY A N 1
ATOM 931 C CA . GLY A 1 122 ? -25.735 7.189 -12.733 1.00 43.97 122 GLY A CA 1
ATOM 932 C C . GLY A 1 122 ? -24.836 7.222 -13.965 1.00 43.97 122 GLY A C 1
ATOM 933 O O . GLY A 1 122 ? -23.621 7.271 -13.827 1.00 43.97 122 GLY A O 1
ATOM 934 N N . SER A 1 123 ? -25.445 7.098 -15.148 1.00 50.84 123 SER A N 1
ATOM 935 C CA . SER A 1 123 ? -24.874 7.271 -16.496 1.00 50.84 123 SER A CA 1
ATOM 936 C C . SER A 1 123 ? -23.336 7.222 -16.595 1.00 50.84 123 SER A C 1
ATOM 938 O O . SER A 1 123 ? -22.654 8.239 -16.478 1.00 50.84 123 SER A O 1
ATOM 940 N N . ARG A 1 124 ? -22.766 6.031 -16.835 1.00 51.69 124 ARG A N 1
ATOM 941 C CA . ARG A 1 124 ? -21.329 5.878 -17.121 1.00 51.69 124 ARG A CA 1
ATOM 942 C C . ARG A 1 124 ? -20.977 6.657 -18.388 1.00 51.69 124 ARG A C 1
ATOM 944 O O . ARG A 1 124 ? -21.359 6.273 -19.492 1.00 51.69 124 ARG A O 1
ATOM 951 N N . ASN A 1 125 ? -20.253 7.757 -18.223 1.00 62.38 125 ASN A N 1
ATOM 952 C CA . ASN A 1 125 ? -19.852 8.614 -19.326 1.00 62.38 125 ASN A CA 1
ATOM 953 C C . ASN A 1 125 ? -18.904 7.884 -20.301 1.00 62.38 125 ASN A C 1
ATOM 955 O O . ASN A 1 125 ? -18.019 7.130 -19.899 1.00 62.38 125 ASN A O 1
ATOM 959 N N . SER A 1 126 ? -19.047 8.163 -21.600 1.00 69.12 126 SER A N 1
ATOM 960 C CA . SER A 1 126 ? -18.243 7.575 -22.692 1.00 69.12 126 SER A CA 1
ATOM 961 C C . SER A 1 126 ? -16.721 7.764 -22.526 1.00 69.12 126 SER A C 1
ATOM 963 O O . SER A 1 126 ? -15.941 6.938 -23.005 1.00 69.12 126 SER A O 1
ATOM 965 N N . TYR A 1 127 ? -16.282 8.819 -21.826 1.00 65.69 127 TYR A N 1
ATOM 966 C CA . TYR A 1 127 ? -14.860 9.079 -21.569 1.00 65.69 127 TYR A CA 1
ATOM 967 C C . TYR A 1 127 ? -14.220 8.027 -20.651 1.00 65.69 127 TYR A C 1
ATOM 969 O O . TYR A 1 127 ? -13.084 7.621 -20.886 1.00 65.69 127 TYR A O 1
ATOM 977 N N . ASP A 1 128 ? -14.968 7.533 -19.665 1.00 76.25 128 ASP A N 1
ATOM 978 C CA . ASP A 1 128 ? -14.460 6.651 -18.610 1.00 76.25 128 ASP A CA 1
ATOM 979 C C . ASP A 1 128 ? -14.186 5.240 -19.164 1.00 76.25 128 ASP A C 1
ATOM 981 O O . ASP A 1 128 ? -13.160 4.616 -18.902 1.00 76.25 128 ASP A O 1
ATOM 985 N N . MET A 1 129 ? -15.046 4.778 -20.081 1.00 81.19 129 MET A N 1
ATOM 986 C CA . MET A 1 129 ? -14.864 3.499 -20.784 1.00 81.19 129 MET A CA 1
ATOM 987 C C . MET A 1 129 ? -13.635 3.494 -21.708 1.00 81.19 129 MET A C 1
ATOM 989 O O . MET A 1 129 ? -12.977 2.460 -21.869 1.00 81.19 129 MET A O 1
ATOM 993 N N . LYS A 1 130 ? -13.310 4.639 -22.326 1.00 87.12 130 LYS A N 1
ATOM 994 C CA . LYS A 1 130 ? -12.133 4.761 -23.201 1.00 87.12 130 LYS A CA 1
ATOM 995 C C . LYS A 1 130 ? -10.835 4.716 -22.402 1.00 87.12 130 LYS A C 1
ATOM 997 O O . LYS A 1 130 ? -9.894 4.042 -22.823 1.00 87.12 130 LYS A O 1
ATOM 1002 N N . GLU A 1 131 ? -10.778 5.403 -21.262 1.00 87.88 131 GLU A N 1
ATOM 1003 C CA . GLU A 1 131 ? -9.595 5.364 -20.402 1.00 87.88 131 GLU A CA 1
ATOM 1004 C C . GLU A 1 131 ? -9.386 3.970 -19.802 1.00 87.88 131 GLU A C 1
ATOM 1006 O O . GLU A 1 131 ? -8.268 3.454 -19.818 1.00 87.88 131 GLU A O 1
ATOM 1011 N N . GLU A 1 132 ? -10.460 3.321 -19.357 1.00 89.44 132 GLU A N 1
ATOM 1012 C CA . GLU A 1 132 ? -10.392 1.966 -18.816 1.00 89.44 132 GLU A CA 1
ATOM 1013 C C . GLU A 1 132 ? -9.872 0.957 -19.850 1.00 89.44 132 GLU A C 1
ATOM 1015 O O . GLU A 1 132 ? -8.969 0.168 -19.561 1.00 89.44 132 GLU A O 1
ATOM 1020 N N . SER A 1 133 ? -10.367 1.032 -21.089 1.00 92.25 133 SER A N 1
ATOM 1021 C CA . SER A 1 133 ? -9.885 0.192 -22.196 1.00 92.25 133 SER A CA 1
ATOM 1022 C C . SER A 1 133 ? -8.398 0.422 -22.476 1.00 92.25 133 SER A C 1
ATOM 1024 O O . SER A 1 133 ? -7.638 -0.531 -22.664 1.00 92.25 133 SER A O 1
ATOM 1026 N N . LYS A 1 134 ? -7.953 1.684 -22.432 1.00 93.50 134 LYS A N 1
ATOM 1027 C CA . LYS A 1 134 ? -6.541 2.047 -22.590 1.00 93.50 134 LYS A CA 1
ATOM 1028 C C . LYS A 1 134 ? -5.682 1.495 -21.448 1.00 93.50 134 LYS A C 1
ATOM 1030 O O . LYS A 1 134 ? -4.613 0.952 -21.709 1.00 93.50 134 LYS A O 1
ATOM 1035 N N . ASN A 1 135 ? -6.147 1.581 -20.200 1.00 92.62 135 ASN A N 1
ATOM 1036 C CA . ASN A 1 135 ? -5.439 1.027 -19.041 1.00 92.62 135 ASN A CA 1
ATOM 1037 C C . ASN A 1 135 ? -5.295 -0.497 -19.149 1.00 92.62 135 ASN A C 1
ATOM 1039 O O . ASN A 1 135 ? -4.220 -1.027 -18.876 1.00 92.62 135 ASN A O 1
ATOM 1043 N N . ILE A 1 136 ? -6.349 -1.197 -19.589 1.00 95.62 136 ILE A N 1
ATOM 1044 C CA . ILE A 1 136 ? -6.308 -2.646 -19.839 1.00 95.62 136 ILE A CA 1
ATOM 1045 C C . ILE A 1 136 ? -5.277 -2.973 -20.919 1.00 95.62 136 ILE A C 1
ATOM 1047 O O . ILE A 1 136 ? -4.474 -3.887 -20.734 1.00 95.62 136 ILE A O 1
ATOM 1051 N N . GLN A 1 137 ? -5.264 -2.222 -22.021 1.00 95.81 137 GLN A N 1
ATOM 1052 C CA . GLN A 1 137 ? -4.320 -2.443 -23.114 1.00 95.81 137 GLN A CA 1
ATOM 1053 C C . GLN A 1 137 ? -2.869 -2.210 -22.674 1.00 95.81 137 GLN A C 1
ATOM 1055 O O . GLN A 1 137 ? -2.007 -3.039 -22.957 1.00 95.81 137 GLN A O 1
ATOM 1060 N N . ILE A 1 138 ? -2.599 -1.126 -21.938 1.00 96.06 138 ILE A N 1
ATOM 1061 C CA . ILE A 1 138 ? -1.261 -0.825 -21.407 1.00 96.06 138 ILE A CA 1
ATOM 1062 C C . ILE A 1 138 ? -0.808 -1.927 -20.448 1.00 96.06 138 ILE A C 1
ATOM 1064 O O . ILE A 1 138 ? 0.291 -2.450 -20.606 1.00 96.06 138 ILE A O 1
ATOM 1068 N N . ALA A 1 139 ? -1.654 -2.319 -19.491 1.00 95.75 139 ALA A N 1
ATOM 1069 C CA . ALA A 1 139 ? -1.333 -3.394 -18.556 1.00 95.75 139 ALA A CA 1
ATOM 1070 C C . ALA A 1 139 ? -1.068 -4.719 -19.288 1.00 95.75 139 ALA A C 1
ATOM 1072 O O . ALA A 1 139 ? -0.096 -5.411 -19.006 1.00 95.75 139 ALA A O 1
ATOM 1073 N N . THR A 1 140 ? -1.888 -5.045 -20.284 1.00 95.69 140 THR A N 1
ATOM 1074 C CA . THR A 1 140 ? -1.713 -6.246 -21.111 1.00 95.69 140 THR A CA 1
ATOM 1075 C C . THR A 1 140 ? -0.376 -6.226 -21.852 1.00 95.69 140 THR A C 1
ATOM 1077 O O . THR A 1 140 ? 0.346 -7.221 -21.848 1.00 95.69 140 THR A O 1
ATOM 1080 N N . GLN A 1 141 ? -0.003 -5.086 -22.436 1.00 95.44 141 GLN A N 1
ATOM 1081 C CA . GLN A 1 141 ? 1.276 -4.936 -23.128 1.00 95.44 141 GLN A CA 1
ATOM 1082 C C . GLN A 1 141 ? 2.464 -5.041 -22.164 1.00 95.44 141 GLN A C 1
ATOM 1084 O O . GLN A 1 141 ? 3.437 -5.733 -22.454 1.00 95.44 141 GLN A O 1
ATOM 1089 N N . LEU A 1 142 ? 2.383 -4.374 -21.010 1.00 95.12 142 LEU A N 1
ATOM 1090 C CA . LEU A 1 142 ? 3.420 -4.423 -19.979 1.00 95.12 142 LEU A CA 1
ATOM 1091 C C . LEU A 1 142 ? 3.650 -5.851 -19.482 1.00 95.12 142 LEU A C 1
ATOM 1093 O O . LEU A 1 142 ? 4.805 -6.244 -19.319 1.00 95.12 142 LEU A O 1
ATOM 1097 N N . PHE A 1 143 ? 2.572 -6.620 -19.311 1.00 95.44 143 PHE A N 1
ATOM 1098 C CA . PHE A 1 143 ? 2.631 -8.027 -18.932 1.00 95.44 143 PHE A CA 1
ATOM 1099 C C . PHE A 1 143 ? 3.448 -8.844 -19.935 1.00 95.44 143 PHE A C 1
ATOM 1101 O O . PHE A 1 143 ? 4.436 -9.465 -19.557 1.00 95.44 143 PHE A O 1
ATOM 1108 N N . TYR A 1 144 ? 3.088 -8.799 -21.222 1.00 94.69 144 TYR A N 1
ATOM 1109 C CA . TYR A 1 144 ? 3.786 -9.578 -22.249 1.00 94.69 144 TYR A CA 1
ATOM 1110 C C . TYR A 1 144 ? 5.239 -9.146 -22.446 1.00 94.69 144 TYR A C 1
ATOM 1112 O O . TYR A 1 144 ? 6.098 -9.984 -22.695 1.00 94.69 144 TYR A O 1
ATOM 1120 N N . ASN A 1 145 ? 5.539 -7.856 -22.285 1.00 93.50 145 ASN A N 1
ATOM 1121 C CA . ASN A 1 145 ? 6.911 -7.362 -22.380 1.00 93.50 145 ASN A CA 1
ATOM 1122 C C . ASN A 1 145 ? 7.819 -7.897 -21.252 1.00 93.50 145 ASN A C 1
ATOM 1124 O O . ASN A 1 145 ? 9.037 -7.907 -21.421 1.00 93.50 145 ASN A O 1
ATOM 1128 N N . HIS A 1 146 ? 7.250 -8.307 -20.112 1.00 92.75 146 HIS A N 1
ATOM 1129 C CA . HIS A 1 146 ? 8.003 -8.744 -18.929 1.00 92.75 146 HIS A CA 1
ATOM 1130 C C . HIS A 1 146 ? 7.845 -10.234 -18.604 1.00 92.75 146 HIS A C 1
ATOM 1132 O O . HIS A 1 146 ? 8.647 -10.764 -17.838 1.00 92.75 146 HIS A O 1
ATOM 1138 N N . ASP A 1 147 ? 6.903 -10.938 -19.238 1.00 91.88 147 ASP A N 1
ATOM 1139 C CA . ASP A 1 147 ? 6.841 -12.404 -19.262 1.00 91.88 147 ASP A CA 1
ATOM 1140 C C . ASP A 1 147 ? 7.860 -12.963 -20.272 1.00 91.88 147 ASP A C 1
ATOM 1142 O O . ASP A 1 147 ? 7.521 -13.587 -21.276 1.00 91.88 147 ASP A O 1
ATOM 1146 N N . VAL A 1 148 ? 9.151 -12.720 -20.016 1.00 85.69 148 VAL A N 1
ATOM 1147 C CA . VAL A 1 148 ? 10.261 -13.067 -20.930 1.00 85.69 148 VAL A CA 1
ATOM 1148 C C . VAL A 1 148 ? 10.291 -14.565 -21.248 1.00 85.69 148 VAL A C 1
ATOM 1150 O O . VAL A 1 148 ? 10.726 -14.981 -22.322 1.00 85.69 148 VAL A O 1
ATOM 1153 N N . LYS A 1 149 ? 9.834 -15.394 -20.305 1.00 85.19 149 LYS A N 1
ATOM 1154 C CA . LYS A 1 149 ? 9.815 -16.855 -20.430 1.00 85.19 149 LYS A CA 1
ATOM 1155 C C . LYS A 1 149 ? 8.499 -17.390 -21.010 1.00 85.19 149 LYS A C 1
ATOM 1157 O O . LYS A 1 149 ? 8.371 -18.609 -21.104 1.00 85.19 149 LYS A O 1
ATOM 1162 N N . ASN A 1 150 ? 7.554 -16.522 -21.392 1.00 85.94 150 ASN A N 1
ATOM 1163 C CA . ASN A 1 150 ? 6.228 -16.867 -21.921 1.00 85.94 150 ASN A CA 1
ATOM 1164 C C . ASN A 1 150 ? 5.498 -17.923 -21.074 1.00 85.94 150 ASN A C 1
ATOM 1166 O O . ASN A 1 150 ? 4.916 -18.879 -21.592 1.00 85.94 150 ASN A O 1
ATOM 1170 N N . LYS A 1 151 ? 5.565 -17.780 -19.748 1.00 87.06 151 LYS A N 1
ATOM 1171 C CA . LYS A 1 151 ? 4.939 -18.712 -18.799 1.00 87.06 151 LYS A CA 1
ATOM 1172 C C . LYS A 1 151 ? 3.464 -18.397 -18.557 1.00 87.06 151 LYS A C 1
ATOM 1174 O O . LYS A 1 151 ? 2.786 -19.158 -17.865 1.00 87.06 151 LYS A O 1
ATOM 1179 N N . GLY A 1 152 ? 2.974 -17.271 -19.072 1.00 90.69 152 GLY A N 1
ATOM 1180 C CA . GLY A 1 152 ? 1.642 -16.745 -18.796 1.00 90.69 152 GLY A CA 1
ATOM 1181 C C . GLY A 1 152 ? 1.491 -16.225 -17.366 1.00 90.69 152 GLY A C 1
ATOM 1182 O O . GLY A 1 152 ? 0.360 -16.030 -16.908 1.00 90.69 152 GLY A O 1
ATOM 1183 N N . ARG A 1 153 ? 2.604 -16.035 -16.641 1.00 92.12 153 ARG A N 1
ATOM 1184 C CA . ARG A 1 153 ? 2.651 -15.578 -15.246 1.00 92.12 153 ARG A CA 1
ATOM 1185 C C . ARG A 1 153 ? 3.947 -14.825 -14.962 1.00 92.12 153 ARG A C 1
ATOM 1187 O O . ARG A 1 153 ? 5.000 -15.288 -15.380 1.00 92.12 153 ARG A O 1
ATOM 1194 N N . LEU A 1 154 ? 3.856 -13.748 -14.185 1.00 93.25 154 LEU A N 1
ATOM 1195 C CA . LEU A 1 154 ? 5.009 -12.977 -13.716 1.00 93.25 154 LEU A CA 1
ATOM 1196 C C . LEU A 1 154 ? 5.445 -13.444 -12.326 1.00 93.25 154 LEU A C 1
ATOM 1198 O O . LEU A 1 154 ? 4.605 -13.618 -11.434 1.00 93.25 154 LEU A O 1
ATOM 1202 N N . THR A 1 155 ? 6.751 -13.626 -12.141 1.00 92.69 155 THR A N 1
ATOM 1203 C CA . THR A 1 155 ? 7.380 -13.837 -10.826 1.00 92.69 155 THR A CA 1
ATOM 1204 C C . THR A 1 155 ? 7.592 -12.515 -10.080 1.00 92.69 155 THR A C 1
ATOM 1206 O O . THR A 1 155 ? 7.480 -11.438 -10.667 1.00 92.69 155 THR A O 1
ATOM 1209 N N . ALA A 1 156 ? 7.948 -12.581 -8.791 1.00 92.88 156 ALA A N 1
ATOM 1210 C CA . ALA A 1 156 ? 8.344 -11.403 -8.014 1.00 92.88 156 ALA A CA 1
ATOM 1211 C C . ALA A 1 156 ? 9.490 -10.616 -8.677 1.00 92.88 156 ALA A C 1
ATOM 1213 O O . ALA A 1 156 ? 9.411 -9.401 -8.806 1.00 92.88 156 ALA A O 1
ATOM 1214 N N . GLU A 1 157 ? 10.512 -11.301 -9.189 1.00 92.31 157 GLU A N 1
ATOM 1215 C CA . GLU A 1 157 ? 11.647 -10.667 -9.876 1.00 92.31 157 GLU A CA 1
ATOM 1216 C C . GLU A 1 157 ? 11.237 -9.958 -11.177 1.00 92.31 157 GLU A C 1
ATOM 1218 O O . GLU A 1 157 ? 11.759 -8.893 -11.509 1.00 92.31 157 GLU A O 1
ATOM 1223 N N . GLU A 1 158 ? 10.318 -10.550 -11.945 1.00 93.44 158 GLU A N 1
ATOM 1224 C CA . GLU A 1 158 ? 9.804 -9.955 -13.184 1.00 93.44 158 GLU A CA 1
ATOM 1225 C C . GLU A 1 158 ? 8.906 -8.750 -12.876 1.00 93.44 158 GLU A C 1
ATOM 1227 O O . GLU A 1 158 ? 9.013 -7.711 -13.531 1.00 93.44 158 GLU A O 1
ATOM 1232 N N . LEU A 1 159 ? 8.083 -8.848 -11.828 1.00 93.50 159 LEU A N 1
ATOM 1233 C CA . LEU A 1 159 ? 7.227 -7.759 -11.364 1.00 93.50 159 LEU A CA 1
ATOM 1234 C C . LEU A 1 159 ? 8.023 -6.603 -10.737 1.00 93.50 159 LEU A C 1
ATOM 1236 O O . LEU A 1 159 ? 7.668 -5.443 -10.927 1.00 93.50 159 LEU A O 1
ATOM 1240 N N . GLN A 1 160 ? 9.129 -6.885 -10.050 1.00 94.50 160 GLN A N 1
ATOM 1241 C CA . GLN A 1 160 ? 10.005 -5.855 -9.486 1.00 94.50 160 GLN A CA 1
ATOM 1242 C C . GLN A 1 160 ? 10.640 -4.977 -10.575 1.00 94.50 160 GLN A C 1
ATOM 1244 O O . GLN A 1 160 ? 10.865 -3.786 -10.374 1.00 94.50 160 GLN A O 1
ATOM 1249 N N . LYS A 1 161 ? 10.906 -5.537 -11.759 1.00 90.56 161 LYS A N 1
ATOM 1250 C CA . LYS A 1 161 ? 11.453 -4.773 -12.893 1.00 90.56 161 LYS A CA 1
ATOM 1251 C C . LYS A 1 161 ? 10.430 -3.817 -13.511 1.00 90.56 161 LYS A C 1
ATOM 1253 O O . LYS A 1 161 ? 10.827 -2.821 -14.108 1.00 90.56 161 LYS A O 1
ATOM 1258 N N . LEU A 1 162 ? 9.139 -4.112 -13.351 1.00 90.50 162 LEU A N 1
ATOM 1259 C CA . LEU A 1 162 ? 8.024 -3.299 -13.843 1.00 90.50 162 LEU A CA 1
ATOM 1260 C C . LEU A 1 162 ? 7.738 -2.071 -12.972 1.00 90.50 162 LEU A C 1
ATOM 1262 O O . LEU A 1 162 ? 7.262 -1.063 -13.491 1.00 90.50 162 LEU A O 1
ATOM 1266 N N . LEU A 1 163 ? 7.961 -2.172 -11.659 1.00 91.19 163 LEU A N 1
ATOM 1267 C CA . LEU A 1 163 ? 7.571 -1.157 -10.681 1.00 91.19 163 LEU A CA 1
ATOM 1268 C C . LEU A 1 163 ? 8.807 -0.438 -10.127 1.00 91.19 163 LEU A C 1
ATOM 1270 O O . LEU A 1 163 ? 9.732 -1.065 -9.612 1.00 91.19 163 LEU A O 1
ATOM 1274 N N . GLN A 1 164 ? 8.815 0.889 -10.237 1.00 91.75 164 GLN A N 1
ATOM 1275 C CA . GLN A 1 164 ? 9.926 1.741 -9.813 1.00 91.75 164 GLN A CA 1
ATOM 1276 C C . GLN A 1 164 ? 9.428 2.882 -8.932 1.00 91.75 164 GLN A C 1
ATOM 1278 O O . GLN A 1 164 ? 8.324 3.400 -9.127 1.00 91.75 164 GLN A O 1
ATOM 1283 N N . ASN A 1 165 ? 10.268 3.255 -7.972 1.00 94.81 165 ASN A N 1
ATOM 1284 C CA . ASN A 1 165 ? 10.121 4.462 -7.174 1.00 94.81 165 ASN A CA 1
ATOM 1285 C C . ASN A 1 165 ? 10.508 5.702 -7.997 1.00 94.81 165 ASN A C 1
ATOM 1287 O O . ASN A 1 165 ? 11.097 5.604 -9.077 1.00 94.81 165 ASN A O 1
ATOM 1291 N N . ASP A 1 166 ? 10.199 6.883 -7.467 1.00 92.12 166 ASP A N 1
ATOM 1292 C CA . ASP A 1 166 ? 10.446 8.164 -8.142 1.00 92.12 166 ASP A CA 1
ATOM 1293 C C . ASP A 1 166 ? 11.946 8.500 -8.267 1.00 92.12 166 ASP A C 1
ATOM 1295 O O . ASP A 1 166 ? 12.366 9.178 -9.202 1.00 92.12 166 ASP A O 1
ATOM 1299 N N . ASP A 1 167 ? 12.784 7.928 -7.400 1.00 90.50 167 ASP A N 1
ATOM 1300 C CA . ASP A 1 167 ? 14.250 7.999 -7.459 1.00 90.50 167 ASP A CA 1
ATOM 1301 C C . ASP A 1 167 ? 14.882 6.955 -8.406 1.00 90.50 167 ASP A C 1
ATOM 1303 O O . ASP A 1 167 ? 16.094 6.732 -8.374 1.00 90.50 167 ASP A O 1
ATOM 1307 N N . CYS A 1 168 ? 14.073 6.312 -9.257 1.00 89.44 168 CYS A N 1
ATOM 1308 C CA . CYS A 1 168 ? 14.452 5.221 -10.165 1.00 89.44 168 CYS A CA 1
ATOM 1309 C C . CYS A 1 168 ? 14.927 3.937 -9.463 1.00 89.44 168 CYS A C 1
ATOM 1311 O O . CYS A 1 168 ? 15.406 3.018 -10.136 1.00 89.44 168 CYS A O 1
ATOM 1313 N N . THR A 1 169 ? 14.805 3.836 -8.135 1.00 93.31 169 THR A N 1
ATOM 1314 C CA . THR A 1 169 ? 15.087 2.579 -7.437 1.00 93.31 169 THR A CA 1
ATOM 1315 C C . THR A 1 169 ? 13.981 1.561 -7.694 1.00 93.31 169 THR A C 1
ATOM 1317 O O . THR A 1 169 ? 12.819 1.896 -7.942 1.00 93.31 169 THR A O 1
ATOM 1320 N N . HIS A 1 170 ? 14.348 0.284 -7.654 1.00 93.69 170 HIS A N 1
ATOM 1321 C CA . HIS A 1 170 ? 13.377 -0.799 -7.711 1.00 93.69 170 HIS A CA 1
ATOM 1322 C C . HIS A 1 170 ? 12.529 -0.820 -6.441 1.00 93.69 170 HIS A C 1
ATOM 1324 O O . HIS A 1 170 ? 13.041 -0.565 -5.351 1.00 93.69 170 HIS A O 1
ATOM 1330 N N . PHE A 1 171 ? 11.262 -1.205 -6.582 1.00 95.25 171 PHE A N 1
ATOM 1331 C CA . PHE A 1 171 ? 10.426 -1.543 -5.432 1.00 95.25 171 PHE A CA 1
ATOM 1332 C C . PHE A 1 171 ? 11.119 -2.580 -4.548 1.00 95.25 171 PHE A C 1
ATOM 1334 O O . PHE A 1 171 ? 11.686 -3.554 -5.054 1.00 95.25 171 PHE A O 1
ATOM 1341 N N . CYS A 1 172 ? 11.031 -2.426 -3.231 1.00 93.94 172 CYS A N 1
ATOM 1342 C CA . CYS A 1 172 ? 11.464 -3.472 -2.314 1.00 93.94 172 CYS A CA 1
ATOM 1343 C C . CYS A 1 172 ? 10.696 -4.787 -2.561 1.00 93.94 172 CYS A C 1
ATOM 1345 O O . CYS A 1 172 ? 9.505 -4.796 -2.885 1.00 93.94 172 CYS A O 1
ATOM 1347 N N . ILE A 1 173 ? 11.387 -5.922 -2.404 1.00 93.31 173 ILE A N 1
ATOM 1348 C CA . ILE A 1 173 ? 10.793 -7.249 -2.640 1.00 93.31 173 ILE A CA 1
ATOM 1349 C C . ILE A 1 173 ? 9.586 -7.494 -1.729 1.00 93.31 173 ILE A C 1
ATOM 1351 O O . ILE A 1 173 ? 8.598 -8.059 -2.182 1.00 93.31 173 ILE A O 1
ATOM 1355 N N . SER A 1 174 ? 9.605 -6.992 -0.492 1.00 92.94 174 SER A N 1
ATOM 1356 C CA . SER A 1 174 ? 8.486 -7.145 0.444 1.00 92.94 174 SER A CA 1
ATOM 1357 C C . SER A 1 174 ? 7.196 -6.467 -0.052 1.00 92.94 174 SER A C 1
ATOM 1359 O O . SER A 1 174 ? 6.110 -7.048 0.047 1.00 92.94 174 SER A O 1
ATOM 1361 N N . ALA A 1 175 ? 7.298 -5.297 -0.697 1.00 94.69 175 ALA A N 1
ATOM 1362 C CA . ALA A 1 175 ? 6.162 -4.638 -1.344 1.00 94.69 175 ALA A CA 1
ATOM 1363 C C . ALA A 1 175 ? 5.648 -5.435 -2.552 1.00 94.69 175 ALA A C 1
ATOM 1365 O O . ALA A 1 175 ? 4.435 -5.582 -2.736 1.00 94.69 175 ALA A O 1
ATOM 1366 N N . ILE A 1 176 ? 6.559 -5.997 -3.354 1.00 95.00 176 ILE A N 1
ATOM 1367 C CA . ILE A 1 176 ? 6.213 -6.867 -4.485 1.00 95.00 176 ILE A CA 1
ATOM 1368 C C . ILE A 1 176 ? 5.479 -8.120 -4.001 1.00 95.00 176 ILE A C 1
ATOM 1370 O O . ILE A 1 176 ? 4.393 -8.423 -4.498 1.00 95.00 176 ILE A O 1
ATOM 1374 N N . ASP A 1 177 ? 6.004 -8.804 -2.990 1.00 92.56 177 ASP A N 1
ATOM 1375 C CA . ASP A 1 177 ? 5.373 -9.984 -2.402 1.00 92.56 177 ASP A CA 1
ATOM 1376 C C . ASP A 1 177 ? 4.013 -9.643 -1.790 1.00 92.56 177 ASP A C 1
ATOM 1378 O O . ASP A 1 177 ? 3.047 -10.394 -1.947 1.00 92.56 177 ASP A O 1
ATOM 1382 N N . SER A 1 178 ? 3.887 -8.481 -1.146 1.00 92.88 178 SER A N 1
ATOM 1383 C CA . SER A 1 178 ? 2.615 -7.987 -0.614 1.00 92.88 178 SER A CA 1
ATOM 1384 C C . SER A 1 178 ? 1.564 -7.804 -1.714 1.00 92.88 178 SER A C 1
ATOM 1386 O O . SER A 1 178 ? 0.419 -8.246 -1.547 1.00 92.88 178 SER A O 1
ATOM 1388 N N . LEU A 1 179 ? 1.950 -7.225 -2.857 1.00 94.12 179 LEU A N 1
ATOM 1389 C CA . LEU A 1 179 ? 1.090 -7.078 -4.035 1.00 94.12 179 LEU A CA 1
ATOM 1390 C C . LEU A 1 179 ? 0.692 -8.435 -4.624 1.00 94.12 179 LEU A C 1
ATOM 1392 O O . LEU A 1 179 ? -0.495 -8.679 -4.856 1.00 94.12 179 LEU A O 1
ATOM 1396 N N . ILE A 1 180 ? 1.651 -9.341 -4.819 1.00 92.81 180 ILE A N 1
ATOM 1397 C CA . ILE A 1 180 ? 1.380 -10.691 -5.328 1.00 92.81 180 ILE A CA 1
ATOM 1398 C C . ILE A 1 180 ? 0.422 -11.424 -4.393 1.00 92.81 180 ILE A C 1
ATOM 1400 O O . ILE A 1 180 ? -0.563 -11.994 -4.845 1.00 92.81 180 ILE A O 1
ATOM 1404 N N . ASN A 1 181 ? 0.634 -11.349 -3.082 1.00 89.50 181 ASN A N 1
ATOM 1405 C CA . ASN A 1 181 ? -0.252 -11.971 -2.105 1.00 89.50 181 ASN A CA 1
ATOM 1406 C C . ASN A 1 181 ? -1.646 -11.326 -2.059 1.00 89.50 181 ASN A C 1
ATOM 1408 O O . ASN A 1 181 ? -2.570 -11.916 -1.493 1.00 89.50 181 ASN A O 1
ATOM 1412 N N . LEU A 1 182 ? -1.805 -10.074 -2.506 1.00 90.25 182 LEU A N 1
ATOM 1413 C CA . LEU A 1 182 ? -3.098 -9.381 -2.512 1.00 90.25 182 LEU A CA 1
ATOM 1414 C C . LEU A 1 182 ? -3.917 -9.729 -3.762 1.00 90.25 182 LEU A C 1
ATOM 1416 O O . LEU A 1 182 ? -5.131 -9.902 -3.655 1.00 90.25 182 LEU A O 1
ATOM 1420 N N . PHE A 1 183 ? -3.262 -9.822 -4.923 1.00 88.69 183 PHE A N 1
ATOM 1421 C CA . PHE A 1 183 ? -3.915 -10.023 -6.223 1.00 88.69 183 PHE A CA 1
ATOM 1422 C C . PHE A 1 183 ? -3.838 -11.459 -6.752 1.00 88.69 183 PHE A C 1
ATOM 1424 O O . PHE A 1 183 ? -4.727 -11.874 -7.491 1.00 88.69 183 PHE A O 1
ATOM 1431 N N . GLY A 1 184 ? -2.810 -12.219 -6.380 1.00 78.44 184 GLY A N 1
ATOM 1432 C CA . GLY A 1 184 ? -2.594 -13.606 -6.782 1.00 78.44 184 GLY A CA 1
ATOM 1433 C C . GLY A 1 184 ? -3.562 -14.542 -6.065 1.00 78.44 184 GLY A C 1
ATOM 1434 O O . GLY A 1 184 ? -3.270 -15.060 -4.988 1.00 78.44 184 GLY A O 1
ATOM 1435 N N . ALA A 1 185 ? -4.728 -14.779 -6.664 1.00 63.22 185 ALA A N 1
ATOM 1436 C CA . ALA A 1 185 ? -5.760 -15.656 -6.113 1.00 63.22 185 ALA A CA 1
ATOM 1437 C C . ALA A 1 185 ? -5.360 -17.138 -6.195 1.00 63.22 185 ALA A C 1
ATOM 1439 O O . ALA A 1 185 ? -5.923 -17.986 -5.502 1.00 63.22 185 ALA A O 1
ATOM 1440 N N . THR A 1 186 ? -4.387 -17.465 -7.051 1.00 56.75 186 THR A N 1
ATOM 1441 C CA . THR A 1 186 ? -3.995 -18.844 -7.347 1.00 56.75 186 THR A CA 1
ATOM 1442 C C . THR A 1 186 ? -2.476 -19.007 -7.459 1.00 56.75 186 THR A C 1
ATOM 1444 O O . THR A 1 186 ? -1.914 -18.908 -8.547 1.00 56.75 186 THR A O 1
ATOM 1447 N N . ARG A 1 187 ? -1.859 -19.414 -6.339 1.00 58.44 187 ARG A N 1
ATOM 1448 C CA . ARG A 1 187 ? -0.565 -20.129 -6.219 1.00 58.44 187 ARG A CA 1
ATOM 1449 C C . ARG A 1 187 ? 0.767 -19.342 -6.236 1.00 58.44 187 ARG A C 1
ATOM 1451 O O . ARG A 1 187 ? 0.967 -18.391 -6.979 1.00 58.44 187 ARG A O 1
ATOM 1458 N N . PHE A 1 188 ? 1.709 -19.906 -5.463 1.00 64.31 188 PHE A N 1
ATOM 1459 C CA . PHE A 1 188 ? 3.183 -19.870 -5.563 1.00 64.31 188 PHE A CA 1
ATOM 1460 C C . PHE A 1 188 ? 3.871 -18.531 -5.886 1.00 64.31 188 PHE A C 1
ATOM 1462 O O . PHE A 1 188 ? 4.852 -1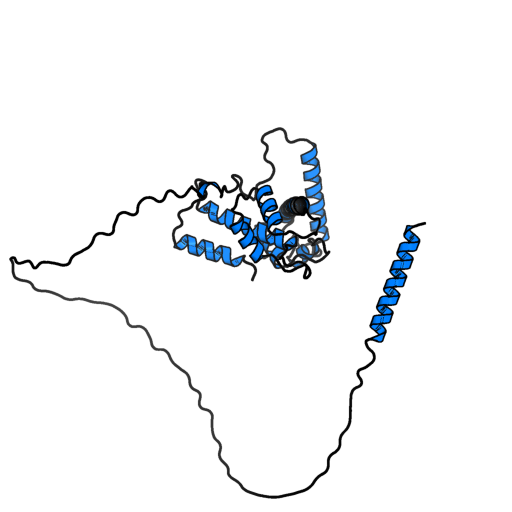8.531 -6.622 1.00 64.31 188 PHE A O 1
ATOM 1469 N N . GLY A 1 189 ? 3.401 -17.400 -5.355 1.00 83.50 189 GLY A N 1
ATOM 1470 C CA . GLY A 1 189 ? 4.150 -16.143 -5.493 1.00 83.50 189 GLY A CA 1
ATOM 1471 C C . GLY A 1 189 ? 4.266 -15.649 -6.943 1.00 83.50 189 GLY A C 1
ATOM 1472 O O . GLY A 1 189 ? 5.284 -15.081 -7.326 1.00 83.50 189 GLY A O 1
ATOM 1473 N N . THR A 1 190 ? 3.236 -15.887 -7.763 1.00 91.31 190 THR A N 1
ATOM 1474 C CA . THR A 1 190 ? 3.166 -15.398 -9.152 1.00 91.31 190 THR A CA 1
ATOM 1475 C C . THR A 1 190 ? 1.815 -14.758 -9.441 1.00 91.31 190 THR A C 1
ATOM 1477 O O . THR A 1 190 ? 0.836 -15.060 -8.758 1.00 91.31 190 THR A O 1
ATOM 1480 N N . ILE A 1 191 ? 1.747 -13.927 -10.484 1.00 93.00 191 ILE A N 1
ATOM 1481 C CA . ILE A 1 191 ? 0.492 -13.321 -10.955 1.00 93.00 191 ILE A CA 1
ATOM 1482 C C . ILE A 1 191 ? 0.248 -13.652 -12.423 1.00 93.00 191 ILE A C 1
ATOM 1484 O O . ILE A 1 191 ? 1.166 -13.604 -13.241 1.00 93.00 191 ILE A O 1
ATOM 1488 N N . ASN A 1 192 ? -0.988 -1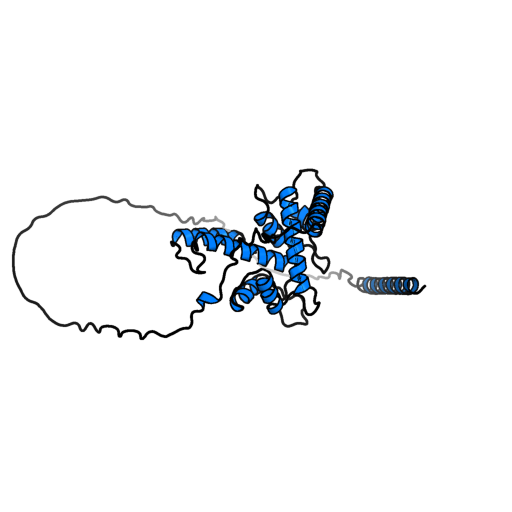3.990 -12.775 1.00 93.56 192 ASN A N 1
ATOM 1489 C CA . ASN A 1 192 ? -1.398 -14.128 -14.171 1.00 93.56 192 ASN A CA 1
ATOM 1490 C C . ASN A 1 192 ? -1.793 -12.767 -14.777 1.00 93.56 192 ASN A C 1
ATOM 1492 O O . ASN A 1 192 ? -1.866 -11.751 -14.085 1.00 93.56 192 ASN A O 1
ATOM 1496 N N . GLN A 1 193 ? -2.079 -12.742 -16.079 1.00 94.12 193 GLN A N 1
ATOM 1497 C CA . GLN A 1 193 ? -2.424 -11.509 -16.792 1.00 94.12 193 GLN A CA 1
ATOM 1498 C C . GLN A 1 193 ? -3.654 -10.790 -16.214 1.00 94.12 193 GLN A C 1
ATOM 1500 O O . GLN A 1 193 ? -3.621 -9.577 -16.017 1.00 94.12 193 GLN A O 1
ATOM 1505 N N . SER A 1 194 ? -4.741 -11.511 -15.929 1.00 93.31 194 SER A N 1
ATOM 1506 C CA . SER A 1 194 ? -5.973 -10.906 -15.402 1.00 93.31 194 SER A CA 1
ATOM 1507 C C . SER A 1 194 ? -5.760 -10.300 -14.010 1.00 93.31 194 SER A C 1
ATOM 1509 O O . SER A 1 194 ? -6.308 -9.238 -13.694 1.00 93.31 194 SER A O 1
ATOM 1511 N N . GLU A 1 195 ? -4.959 -10.966 -13.178 1.00 94.38 195 GLU A N 1
ATOM 1512 C CA . GLU A 1 195 ? -4.555 -10.474 -11.858 1.00 94.38 195 GLU A CA 1
ATOM 1513 C C . GLU A 1 195 ? -3.670 -9.227 -12.003 1.00 94.38 195 GLU A C 1
ATOM 1515 O O . GLU A 1 195 ? -3.907 -8.224 -11.327 1.00 94.38 195 GLU A O 1
ATOM 1520 N N . PHE A 1 196 ? -2.725 -9.231 -12.951 1.00 95.25 196 PHE A N 1
ATOM 1521 C CA . PHE A 1 196 ? -1.867 -8.079 -13.232 1.00 95.25 196 PHE A CA 1
ATOM 1522 C C . PHE A 1 196 ? -2.641 -6.857 -13.730 1.00 95.25 196 PHE A C 1
ATOM 1524 O O . PHE A 1 196 ? -2.355 -5.746 -13.299 1.00 95.25 196 PHE A O 1
ATOM 1531 N N . VAL A 1 197 ? -3.651 -7.027 -14.588 1.00 95.00 197 VAL A N 1
ATOM 1532 C CA . VAL A 1 197 ? -4.493 -5.902 -15.037 1.00 95.00 197 VAL A CA 1
ATOM 1533 C C . VAL A 1 197 ? -5.185 -5.233 -13.845 1.00 95.00 197 VAL A C 1
ATOM 1535 O O . VAL A 1 197 ? -5.242 -4.004 -13.769 1.00 95.00 197 VAL A O 1
ATOM 1538 N N . SER A 1 198 ? -5.676 -6.028 -12.892 1.00 94.62 198 SER A N 1
ATOM 1539 C CA . SER A 1 198 ? -6.283 -5.517 -11.656 1.00 94.62 198 SER A CA 1
ATOM 1540 C C . SER A 1 198 ? -5.258 -4.814 -10.760 1.00 94.62 198 SER A C 1
ATOM 1542 O O . SER A 1 198 ? -5.529 -3.718 -10.263 1.00 94.62 198 SER A O 1
ATOM 1544 N N . LEU A 1 199 ? -4.071 -5.409 -10.604 1.00 95.31 199 LEU A N 1
ATOM 1545 C CA . LEU A 1 199 ? -2.950 -4.831 -9.863 1.00 95.31 199 LEU A CA 1
ATOM 1546 C C . LEU A 1 199 ? -2.539 -3.483 -10.458 1.00 95.31 199 LEU A C 1
ATOM 1548 O O . LEU A 1 199 ? -2.485 -2.493 -9.736 1.00 95.31 199 LEU A O 1
ATOM 1552 N N . TYR A 1 200 ? -2.313 -3.421 -11.772 1.00 95.88 200 TYR A N 1
ATOM 1553 C CA . TYR A 1 200 ? -1.893 -2.212 -12.478 1.00 95.88 200 TYR A CA 1
ATOM 1554 C C . TYR A 1 200 ? -2.866 -1.058 -12.245 1.00 95.88 200 TYR A C 1
ATOM 1556 O O . TYR A 1 200 ? -2.452 0.034 -11.863 1.00 95.88 200 TYR A O 1
ATOM 1564 N N . LYS A 1 201 ? -4.172 -1.303 -12.419 1.00 95.25 201 LYS A N 1
ATOM 1565 C CA . LYS A 1 201 ? -5.202 -0.281 -12.182 1.00 95.25 201 LYS A CA 1
ATOM 1566 C C . LYS A 1 201 ? -5.160 0.227 -10.748 1.00 95.25 201 LYS A C 1
ATOM 1568 O O . LYS A 1 201 ? -5.257 1.432 -10.520 1.00 95.25 201 LYS A O 1
ATOM 1573 N N . ARG A 1 202 ? -4.987 -0.680 -9.782 1.00 95.56 202 ARG A N 1
ATOM 1574 C CA . ARG A 1 202 ? -4.938 -0.303 -8.372 1.00 95.56 202 ARG A CA 1
ATOM 1575 C C . ARG A 1 202 ? -3.688 0.500 -8.031 1.00 95.56 202 ARG A C 1
ATOM 1577 O O . ARG A 1 202 ? -3.813 1.551 -7.415 1.00 95.56 202 ARG A O 1
ATOM 1584 N N . VAL A 1 203 ? -2.515 0.047 -8.467 1.00 96.38 203 VAL A N 1
ATOM 1585 C CA . VAL A 1 203 ? -1.248 0.753 -8.240 1.00 96.38 203 VAL A CA 1
ATOM 1586 C C . VAL A 1 203 ? -1.251 2.112 -8.945 1.00 96.38 203 VAL A C 1
ATOM 1588 O O . VAL A 1 203 ? -0.809 3.087 -8.352 1.00 96.38 203 VAL A O 1
ATOM 1591 N N . LYS A 1 204 ? -1.829 2.229 -10.152 1.00 95.81 204 LYS A N 1
ATOM 1592 C CA . LYS A 1 204 ? -2.020 3.521 -10.842 1.00 95.81 204 LYS A CA 1
ATOM 1593 C C . LYS A 1 204 ? -2.896 4.479 -10.027 1.00 95.81 204 LYS A C 1
ATOM 1595 O O . LYS A 1 204 ? -2.582 5.661 -9.936 1.00 95.81 204 LYS A O 1
ATOM 1600 N N . TYR A 1 205 ? -3.979 3.986 -9.427 1.00 96.81 205 TYR A N 1
ATOM 1601 C CA . TYR A 1 205 ? -4.824 4.807 -8.557 1.00 96.81 205 TYR A CA 1
ATOM 1602 C C . TYR A 1 205 ? -4.086 5.240 -7.282 1.00 96.81 205 TYR A C 1
ATOM 1604 O O . TYR A 1 205 ? -4.096 6.419 -6.946 1.00 96.81 205 TYR A O 1
ATOM 1612 N N . TRP A 1 206 ? -3.367 4.331 -6.620 1.00 97.75 206 TRP A N 1
ATOM 1613 C CA . TRP A 1 206 ? -2.541 4.683 -5.460 1.00 97.75 206 TRP A CA 1
ATOM 1614 C C . TRP A 1 206 ? -1.423 5.662 -5.802 1.00 97.75 206 TRP A C 1
ATOM 1616 O O . TRP A 1 206 ? -1.142 6.553 -5.012 1.00 97.75 206 TRP A O 1
ATOM 1626 N N . ARG A 1 207 ? -0.827 5.549 -6.995 1.00 97.31 207 ARG A N 1
ATOM 1627 C CA . ARG A 1 207 ? 0.146 6.514 -7.520 1.00 97.31 207 ARG A CA 1
ATOM 1628 C C . ARG A 1 207 ? -0.464 7.908 -7.628 1.00 97.31 207 ARG A C 1
ATOM 1630 O O . ARG A 1 207 ? 0.185 8.864 -7.234 1.00 97.31 207 ARG A O 1
ATOM 1637 N N . LYS A 1 208 ? -1.696 8.016 -8.134 1.00 97.19 208 LYS A N 1
ATOM 1638 C CA . LYS A 1 208 ? -2.415 9.293 -8.206 1.00 97.19 208 LYS A CA 1
ATOM 1639 C C . LYS A 1 208 ? -2.589 9.905 -6.814 1.00 97.19 208 LYS A C 1
ATOM 1641 O O . LYS A 1 208 ? -2.164 11.032 -6.625 1.00 97.19 208 LYS A O 1
ATOM 1646 N N . VAL A 1 209 ? -3.117 9.148 -5.849 1.00 98.12 209 VAL A N 1
ATOM 1647 C CA . VAL A 1 209 ? -3.298 9.635 -4.466 1.00 98.12 209 VAL A CA 1
ATOM 1648 C C . VAL A 1 209 ? -1.966 10.058 -3.844 1.00 98.12 209 VAL A C 1
ATOM 1650 O O . VAL A 1 209 ? -1.884 11.119 -3.239 1.00 98.12 209 VAL A O 1
ATOM 1653 N N . TYR A 1 210 ? -0.915 9.256 -4.027 1.00 97.62 210 TYR A N 1
ATOM 1654 C CA . TYR A 1 2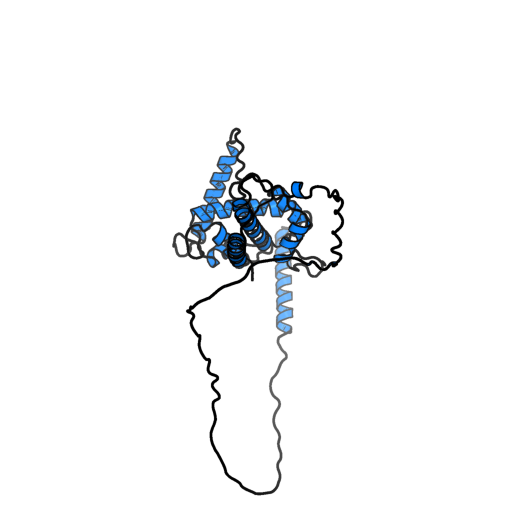10 ? 0.426 9.560 -3.531 1.00 97.62 210 TYR A CA 1
ATOM 1655 C C . TYR A 1 210 ? 0.944 10.902 -4.059 1.00 97.62 210 TYR A C 1
ATOM 1657 O O . TYR A 1 210 ? 1.388 11.734 -3.284 1.00 97.62 210 TYR A O 1
ATOM 1665 N N . VAL A 1 211 ? 0.844 11.130 -5.372 1.00 97.06 211 VAL A N 1
ATOM 1666 C CA . VAL A 1 211 ? 1.297 12.379 -6.003 1.00 97.06 211 VAL A CA 1
ATOM 1667 C C . VAL A 1 211 ? 0.416 13.564 -5.605 1.00 97.06 211 VAL A C 1
ATOM 1669 O O . VAL A 1 211 ? 0.933 14.647 -5.365 1.00 97.06 211 VAL A O 1
ATOM 1672 N N . ASP A 1 212 ? -0.901 13.369 -5.515 1.00 97.62 212 ASP A N 1
ATOM 1673 C CA . ASP A 1 212 ? -1.845 14.431 -5.154 1.00 97.62 212 ASP A CA 1
ATOM 1674 C C . ASP A 1 212 ? -1.657 14.897 -3.688 1.00 97.62 212 ASP A C 1
ATOM 1676 O O . ASP A 1 212 ? -1.976 16.042 -3.367 1.00 97.62 212 ASP A O 1
ATOM 1680 N N . ASN A 1 213 ? -1.110 14.039 -2.812 1.00 97.62 213 ASN A N 1
ATOM 1681 C CA . ASN A 1 213 ? -0.869 14.331 -1.392 1.00 97.62 213 ASN A CA 1
ATOM 1682 C C . ASN A 1 213 ? 0.596 14.662 -1.047 1.00 97.62 213 ASN A C 1
ATOM 1684 O O . ASN A 1 213 ? 0.854 15.030 0.095 1.00 97.62 213 ASN A O 1
ATOM 1688 N N . ASP A 1 214 ? 1.538 14.573 -1.989 1.00 95.81 214 ASP A N 1
ATOM 1689 C CA . ASP A 1 214 ? 2.907 15.096 -1.838 1.00 95.81 214 ASP A CA 1
ATOM 1690 C C . ASP A 1 214 ? 2.886 16.625 -2.015 1.00 95.81 214 ASP A C 1
ATOM 1692 O O . ASP A 1 214 ? 3.162 17.172 -3.086 1.00 95.81 214 ASP A O 1
ATOM 1696 N N . ILE A 1 215 ? 2.468 17.336 -0.963 1.00 94.44 215 ILE A N 1
ATOM 1697 C CA . ILE A 1 215 ? 2.174 18.776 -1.017 1.00 94.44 215 ILE A CA 1
ATOM 1698 C C . ILE A 1 215 ? 3.451 19.593 -1.202 1.00 94.44 215 ILE A C 1
ATOM 1700 O O . ILE A 1 215 ? 3.441 20.650 -1.842 1.00 94.44 215 ILE A O 1
ATOM 1704 N N . ASN A 1 216 ? 4.550 19.125 -0.615 1.00 90.81 216 ASN A N 1
ATOM 1705 C CA . ASN A 1 216 ? 5.838 19.803 -0.679 1.00 90.81 216 ASN A CA 1
ATOM 1706 C C . ASN A 1 216 ? 6.671 19.408 -1.918 1.00 90.81 216 ASN A C 1
ATOM 1708 O O . ASN A 1 216 ? 7.724 20.013 -2.137 1.00 90.81 216 ASN A O 1
ATOM 1712 N N . GLY A 1 217 ? 6.204 18.460 -2.741 1.00 90.81 217 GLY A N 1
ATOM 1713 C CA . GLY A 1 217 ? 6.898 18.000 -3.945 1.00 90.81 217 GLY A CA 1
ATOM 1714 C C . GLY A 1 217 ? 8.233 17.321 -3.635 1.00 90.81 217 GLY A C 1
ATOM 1715 O O . GLY A 1 217 ? 9.205 17.498 -4.377 1.00 90.81 217 GLY A O 1
ATOM 1716 N N . SER A 1 218 ? 8.305 16.622 -2.502 1.00 91.69 218 SER A N 1
ATOM 1717 C CA . SER A 1 218 ? 9.508 15.932 -2.027 1.00 91.69 218 SER A CA 1
ATOM 1718 C C . SER A 1 218 ? 9.763 14.606 -2.744 1.00 91.69 218 SER A C 1
ATOM 1720 O O . SER A 1 218 ? 10.870 14.071 -2.653 1.00 91.69 218 SER A O 1
ATOM 1722 N N . TYR A 1 219 ? 8.768 14.093 -3.479 1.00 93.38 219 TYR A N 1
ATOM 1723 C CA . TYR A 1 219 ? 8.717 12.733 -4.022 1.00 93.38 219 TYR A CA 1
ATOM 1724 C C . TYR A 1 219 ? 8.737 11.639 -2.945 1.00 93.38 219 TYR A C 1
ATOM 1726 O O . TYR A 1 219 ? 8.956 10.463 -3.250 1.00 93.38 219 TYR A O 1
ATOM 1734 N N . THR A 1 220 ? 8.517 12.024 -1.690 1.00 95.38 220 THR A N 1
ATOM 1735 C CA . THR A 1 220 ? 8.288 11.151 -0.545 1.00 95.38 220 THR A CA 1
ATOM 1736 C C . THR A 1 220 ? 7.025 11.620 0.181 1.00 95.38 220 THR A C 1
ATOM 1738 O O . THR A 1 220 ? 6.411 12.614 -0.190 1.00 95.38 220 THR A O 1
ATOM 1741 N N . ILE A 1 221 ? 6.559 10.858 1.168 1.00 96.56 221 ILE A N 1
ATOM 1742 C CA . ILE A 1 221 ? 5.364 11.210 1.940 1.00 96.56 221 ILE A CA 1
ATOM 1743 C C . ILE A 1 221 ? 5.716 11.269 3.422 1.00 96.56 221 ILE A C 1
ATOM 1745 O O . ILE A 1 221 ? 6.240 10.302 3.985 1.00 96.56 221 ILE A O 1
ATOM 1749 N N . SER A 1 222 ? 5.399 12.394 4.059 1.00 96.56 222 SER A N 1
ATOM 1750 C CA . SER A 1 222 ? 5.453 12.564 5.513 1.00 96.56 222 SER A CA 1
ATOM 1751 C C . SER A 1 222 ? 4.248 11.913 6.208 1.00 96.56 222 SER A C 1
ATOM 1753 O O . SER A 1 222 ? 3.256 11.552 5.576 1.00 96.56 222 SER A O 1
ATOM 1755 N N . VAL A 1 223 ? 4.287 11.785 7.539 1.00 96.94 223 VAL A N 1
ATOM 1756 C CA . VAL A 1 223 ? 3.176 11.194 8.314 1.00 96.94 223 VAL A CA 1
ATOM 1757 C C . VAL A 1 223 ? 1.848 11.948 8.133 1.00 96.94 223 VAL A C 1
ATOM 1759 O O . VAL A 1 223 ? 0.787 11.328 8.046 1.00 96.94 223 VAL A O 1
ATOM 1762 N N . SER A 1 224 ? 1.897 13.278 8.022 1.00 96.88 224 SER A N 1
ATOM 1763 C CA . SER A 1 224 ? 0.709 14.113 7.817 1.00 96.88 224 SER A CA 1
ATOM 1764 C C . SER A 1 224 ? 0.098 13.892 6.434 1.00 96.88 224 SER A C 1
ATOM 1766 O O . SER A 1 224 ? -1.111 13.715 6.305 1.00 96.88 224 SER A O 1
ATOM 1768 N N . GLU A 1 225 ? 0.936 13.838 5.400 1.00 97.81 225 GLU A N 1
ATOM 1769 C CA . GLU A 1 225 ? 0.512 13.568 4.021 1.00 97.81 225 GLU A CA 1
ATOM 1770 C C . GLU A 1 225 ? 0.015 12.125 3.860 1.00 97.81 225 GLU A C 1
ATOM 1772 O O . GLU A 1 225 ? -0.959 11.866 3.148 1.00 97.81 225 GLU A O 1
ATOM 1777 N N . TYR A 1 226 ? 0.614 11.182 4.592 1.00 98.25 226 TYR A N 1
ATOM 1778 C CA . TYR A 1 226 ? 0.142 9.805 4.667 1.00 98.25 226 TYR A CA 1
ATOM 1779 C C . TYR A 1 226 ? -1.269 9.736 5.254 1.00 98.25 226 TYR A C 1
ATOM 1781 O O . TYR A 1 226 ? -2.140 9.086 4.680 1.00 98.25 226 TYR A O 1
ATOM 1789 N N . HIS A 1 227 ? -1.527 10.441 6.359 1.00 98.19 227 HIS A N 1
ATOM 1790 C CA . HIS A 1 227 ? -2.862 10.501 6.950 1.00 98.19 227 HIS A CA 1
ATOM 1791 C C . HIS A 1 227 ? -3.898 11.086 5.977 1.00 98.19 227 HIS A C 1
ATOM 1793 O O . HIS A 1 227 ? -4.969 10.502 5.809 1.00 98.19 227 HIS A O 1
ATOM 1799 N N . ASN A 1 228 ? -3.563 12.175 5.280 1.00 97.88 228 ASN A N 1
ATOM 1800 C CA . ASN A 1 228 ? -4.436 12.765 4.257 1.00 97.88 228 ASN A CA 1
ATOM 1801 C C . ASN A 1 228 ? -4.728 11.770 3.121 1.00 97.88 228 ASN A C 1
ATOM 1803 O O . ASN A 1 228 ? -5.883 11.579 2.739 1.00 97.88 228 ASN A O 1
ATOM 1807 N N . SER A 1 229 ? -3.699 11.048 2.667 1.00 98.31 229 SER A N 1
ATOM 1808 C CA . SER A 1 229 ? -3.836 9.994 1.658 1.00 98.31 229 SER A CA 1
ATOM 1809 C C . SER A 1 229 ? -4.796 8.890 2.113 1.00 98.31 229 SER A C 1
ATOM 1811 O O . SER A 1 229 ? -5.626 8.419 1.336 1.00 98.31 229 SER A O 1
ATOM 1813 N N . LEU A 1 230 ? -4.715 8.470 3.383 1.00 98.06 230 LEU A N 1
ATOM 1814 C CA . LEU A 1 230 ? -5.634 7.479 3.948 1.00 98.06 230 LEU A CA 1
ATOM 1815 C C . LEU A 1 230 ? -7.080 7.986 3.956 1.00 98.06 230 LEU A C 1
ATOM 1817 O O . LEU A 1 230 ? -7.982 7.229 3.589 1.00 98.06 230 LEU A O 1
ATOM 1821 N N . GLN A 1 231 ? -7.301 9.256 4.304 1.00 96.88 231 GLN A N 1
ATOM 1822 C CA . GLN A 1 231 ? -8.629 9.869 4.255 1.00 96.88 231 GLN A CA 1
ATOM 1823 C C . GLN A 1 231 ? -9.189 9.907 2.827 1.00 96.88 231 GLN A C 1
ATOM 1825 O O . GLN A 1 231 ? -10.341 9.521 2.623 1.00 96.88 231 GLN A O 1
ATOM 1830 N N . GLU A 1 232 ? -8.380 10.287 1.832 1.00 96.75 232 GLU A N 1
ATOM 1831 C CA . GLU A 1 232 ? -8.785 10.286 0.417 1.00 96.75 232 GLU A CA 1
ATOM 1832 C C . GLU A 1 232 ? -9.139 8.874 -0.081 1.00 96.75 232 GLU A C 1
ATOM 1834 O O . GLU A 1 232 ? -10.096 8.682 -0.834 1.00 96.75 232 GLU A O 1
ATOM 1839 N N . LEU A 1 233 ? -8.420 7.858 0.402 1.00 96.25 233 LEU A N 1
ATOM 1840 C CA . LEU A 1 233 ? -8.700 6.447 0.122 1.00 96.25 233 LEU A CA 1
ATOM 1841 C C . LEU A 1 233 ? -9.931 5.902 0.870 1.00 96.25 233 LEU A C 1
ATOM 1843 O O . LEU A 1 233 ? -10.321 4.751 0.648 1.00 96.25 233 LEU A O 1
ATOM 1847 N N . GLY A 1 234 ? -10.559 6.709 1.731 1.00 95.12 234 GLY A N 1
ATOM 1848 C CA . GLY A 1 234 ? -11.756 6.357 2.496 1.00 95.12 234 GLY A CA 1
ATOM 1849 C C . GLY A 1 234 ? -11.478 5.641 3.819 1.00 95.12 234 GLY A C 1
ATOM 1850 O O . GLY A 1 234 ? -12.397 5.062 4.402 1.00 95.12 234 GLY A O 1
ATOM 1851 N N . TYR A 1 235 ? -10.235 5.655 4.304 1.00 95.00 235 TYR A N 1
ATOM 1852 C CA . TYR A 1 235 ? -9.874 5.160 5.630 1.00 95.00 235 TYR A CA 1
ATOM 1853 C C . TYR A 1 235 ? -9.985 6.281 6.660 1.00 95.00 235 TYR A C 1
ATOM 1855 O O . TYR A 1 235 ? -9.056 7.056 6.875 1.00 95.00 235 TYR A O 1
ATOM 1863 N N . LEU A 1 236 ? -11.132 6.334 7.334 1.00 93.06 236 LEU A N 1
ATOM 1864 C CA . LEU A 1 236 ? -11.363 7.242 8.454 1.00 93.06 236 LEU A CA 1
ATOM 1865 C C . LEU A 1 236 ? -10.831 6.588 9.728 1.00 93.06 236 LEU A C 1
ATOM 1867 O O . LEU A 1 236 ? -11.579 5.955 10.466 1.00 93.06 236 LEU A O 1
ATOM 1871 N N . ILE A 1 237 ? -9.518 6.660 9.936 1.00 93.06 237 ILE A N 1
ATOM 1872 C CA . ILE A 1 237 ? -8.859 6.170 11.152 1.00 93.06 237 ILE A CA 1
ATOM 1873 C C . ILE A 1 237 ? -8.254 7.344 11.930 1.00 93.06 237 ILE A C 1
ATOM 1875 O O . ILE A 1 237 ? -7.885 8.341 11.310 1.00 93.06 237 ILE A O 1
ATOM 1879 N N . PRO A 1 238 ? -8.119 7.253 13.266 1.00 96.00 238 PRO A N 1
ATOM 1880 C CA . PRO A 1 238 ? -7.440 8.284 14.046 1.00 96.00 238 PRO A CA 1
ATOM 1881 C C . PRO A 1 238 ? -6.003 8.527 13.564 1.00 96.00 238 PRO A C 1
ATOM 1883 O O . PRO A 1 238 ? -5.336 7.613 13.057 1.00 96.00 238 PRO A O 1
ATOM 1886 N N . PHE A 1 239 ? -5.518 9.757 13.738 1.00 97.06 239 PHE A N 1
ATOM 1887 C CA . PHE A 1 239 ? -4.169 10.143 13.320 1.00 97.06 239 PHE A CA 1
ATOM 1888 C C . PHE A 1 239 ? -3.106 9.268 13.991 1.00 97.06 239 PHE A C 1
ATOM 1890 O O . PHE A 1 239 ? -2.198 8.784 13.325 1.00 97.06 239 PHE A O 1
ATOM 1897 N N . GLU A 1 240 ? -3.285 8.947 15.271 1.00 97.25 240 GLU A N 1
ATOM 1898 C CA . GLU A 1 240 ? -2.365 8.117 16.050 1.00 97.25 240 GLU A CA 1
ATOM 1899 C C . GLU A 1 240 ? -2.236 6.708 15.457 1.00 97.25 240 GLU A C 1
ATOM 1901 O O . GLU A 1 240 ? -1.157 6.125 15.442 1.00 97.25 240 GLU A O 1
ATOM 1906 N N . VAL A 1 241 ? -3.324 6.145 14.919 1.00 95.81 241 VAL A N 1
ATOM 1907 C CA . VAL A 1 241 ? -3.280 4.840 14.238 1.00 95.81 241 VAL A CA 1
ATOM 1908 C C . VAL A 1 241 ? -2.542 4.959 12.905 1.00 95.81 241 VAL A C 1
ATOM 1910 O O . VAL A 1 241 ? -1.766 4.070 12.550 1.00 95.81 241 VAL A O 1
ATOM 1913 N N . SER A 1 242 ? -2.749 6.066 12.187 1.00 97.31 242 SER A N 1
ATOM 1914 C CA . SER A 1 242 ? -2.034 6.358 10.938 1.00 97.31 242 SER A CA 1
ATOM 1915 C C . SER A 1 242 ? -0.530 6.468 11.184 1.00 97.31 242 SER A C 1
ATOM 1917 O O . SER A 1 242 ? 0.245 5.862 10.450 1.00 97.31 242 SER A O 1
ATOM 1919 N N . GLU A 1 243 ? -0.130 7.156 12.254 1.00 97.06 243 GLU A N 1
ATOM 1920 C CA . GLU A 1 243 ? 1.260 7.303 12.691 1.00 97.06 243 GLU A CA 1
ATOM 1921 C C . GLU A 1 243 ? 1.898 5.949 13.027 1.00 97.06 243 GLU A C 1
ATOM 1923 O O . GLU A 1 243 ? 2.987 5.652 12.545 1.00 97.06 243 GLU A O 1
ATOM 1928 N N . ARG A 1 244 ? 1.203 5.061 13.753 1.00 96.12 244 ARG A N 1
ATOM 1929 C CA . ARG A 1 244 ? 1.727 3.711 14.049 1.00 96.12 244 ARG A CA 1
ATOM 1930 C C . ARG A 1 244 ? 1.942 2.864 12.801 1.00 96.12 244 ARG A C 1
ATOM 1932 O O . ARG A 1 244 ? 2.911 2.111 12.741 1.00 96.12 244 ARG A O 1
ATOM 1939 N N . ILE A 1 245 ? 1.044 2.959 11.819 1.00 95.62 245 ILE A N 1
ATOM 1940 C CA . ILE A 1 245 ? 1.227 2.264 10.540 1.00 95.62 245 ILE A CA 1
ATOM 1941 C C . ILE A 1 245 ? 2.393 2.898 9.783 1.00 95.62 245 ILE A C 1
ATOM 1943 O O . ILE A 1 245 ? 3.247 2.175 9.288 1.00 95.62 245 ILE A O 1
ATOM 1947 N N . PHE A 1 246 ? 2.454 4.227 9.720 1.00 97.00 246 PHE A N 1
ATOM 1948 C CA . PHE A 1 246 ? 3.538 4.958 9.073 1.00 97.00 246 PHE A CA 1
ATOM 1949 C C . PHE A 1 246 ? 4.903 4.549 9.634 1.00 97.00 246 PHE A C 1
ATOM 1951 O O . PHE A 1 246 ? 5.782 4.144 8.880 1.00 97.00 246 PHE A O 1
ATOM 1958 N N . ASP A 1 247 ? 5.054 4.545 10.958 1.00 95.19 247 ASP A N 1
ATOM 1959 C CA . ASP A 1 247 ? 6.304 4.231 11.649 1.00 95.19 247 ASP A CA 1
ATOM 1960 C C . ASP A 1 247 ? 6.869 2.840 11.353 1.00 95.19 247 ASP A C 1
ATOM 1962 O O . ASP A 1 247 ? 8.085 2.654 11.462 1.00 95.19 247 ASP A O 1
ATOM 1966 N N . GLN A 1 248 ? 5.999 1.888 11.002 1.00 93.44 248 GLN A N 1
ATOM 1967 C CA . GLN A 1 248 ? 6.359 0.512 10.666 1.00 93.44 248 GLN A CA 1
ATOM 1968 C C . GLN A 1 248 ? 7.035 0.393 9.290 1.00 93.44 248 GLN A C 1
ATOM 1970 O O . GLN A 1 248 ? 7.809 -0.538 9.083 1.00 93.44 248 GLN A O 1
ATOM 1975 N N . TYR A 1 249 ? 6.729 1.300 8.355 1.00 94.69 249 TYR A N 1
ATOM 1976 C CA . TYR A 1 249 ? 7.207 1.241 6.964 1.00 94.69 249 TYR A CA 1
ATOM 1977 C C . TYR A 1 249 ? 8.105 2.421 6.577 1.00 94.69 249 TYR A C 1
ATOM 1979 O O . TYR A 1 249 ? 8.828 2.328 5.588 1.00 94.69 249 TYR A O 1
ATOM 1987 N N . ALA A 1 250 ? 8.029 3.534 7.306 1.00 94.94 250 ALA A N 1
ATOM 1988 C CA . ALA A 1 250 ? 8.759 4.751 6.994 1.00 94.94 250 ALA A CA 1
ATOM 1989 C C . ALA A 1 250 ? 10.229 4.647 7.406 1.00 94.94 250 ALA A C 1
ATOM 1991 O O . ALA A 1 250 ? 10.580 4.077 8.443 1.00 94.94 250 ALA A O 1
ATOM 1992 N N . GLU A 1 251 ? 11.090 5.260 6.603 1.00 93.12 251 GLU A N 1
ATOM 1993 C CA . GLU A 1 251 ? 12.541 5.201 6.749 1.00 93.12 251 GLU A CA 1
ATOM 1994 C C . GLU A 1 251 ? 13.120 6.618 6.833 1.00 93.12 251 GLU A C 1
ATOM 1996 O O . GLU A 1 251 ? 12.500 7.593 6.405 1.00 93.12 251 GLU A O 1
ATOM 2001 N N . PHE A 1 252 ? 14.326 6.756 7.382 1.00 91.94 252 PHE A N 1
ATOM 2002 C CA . PHE A 1 252 ? 15.063 8.019 7.316 1.00 91.94 252 PHE A CA 1
ATOM 2003 C C . PHE A 1 252 ? 15.695 8.159 5.930 1.00 91.94 252 PHE A C 1
ATOM 2005 O O . PHE A 1 252 ? 16.804 7.679 5.699 1.00 91.94 252 PHE A O 1
ATOM 2012 N N . ILE A 1 253 ? 14.970 8.792 5.006 1.00 87.62 253 ILE A N 1
ATOM 2013 C CA . ILE A 1 253 ? 15.410 8.977 3.616 1.00 87.62 253 ILE A CA 1
ATOM 2014 C C . ILE A 1 253 ? 16.320 10.201 3.501 1.00 87.62 253 ILE A C 1
ATOM 2016 O O . ILE A 1 253 ? 17.412 10.123 2.939 1.00 87.62 253 ILE A O 1
ATOM 2020 N N . ASN A 1 254 ? 15.887 11.335 4.053 1.00 81.94 254 ASN A N 1
ATOM 2021 C CA . ASN A 1 254 ? 16.647 12.574 4.023 1.00 81.94 254 ASN A CA 1
ATOM 2022 C C . ASN A 1 254 ? 17.326 12.824 5.373 1.00 81.94 254 ASN A C 1
ATOM 2024 O O . ASN A 1 254 ? 16.697 13.289 6.316 1.00 81.94 254 ASN A O 1
ATOM 2028 N N . HIS A 1 255 ? 18.633 12.573 5.459 1.00 76.12 255 HIS A N 1
ATOM 2029 C CA . HIS A 1 255 ? 19.406 12.796 6.688 1.00 76.12 255 HIS A CA 1
ATOM 2030 C C . HIS A 1 255 ? 19.464 14.264 7.138 1.00 76.12 255 HIS A C 1
ATOM 2032 O O . HIS A 1 255 ? 19.831 14.537 8.280 1.00 76.12 255 HIS A O 1
ATOM 2038 N N . ASN A 1 256 ? 19.106 15.210 6.266 1.00 76.94 256 ASN A N 1
ATOM 2039 C CA . ASN A 1 256 ? 19.043 16.628 6.609 1.00 76.94 256 ASN A CA 1
ATOM 2040 C C . ASN A 1 256 ? 17.700 17.006 7.251 1.00 76.94 256 ASN A C 1
ATOM 2042 O O . ASN A 1 256 ? 17.561 18.121 7.756 1.00 76.94 256 ASN A O 1
ATOM 2046 N N . PHE A 1 257 ? 16.717 16.103 7.222 1.00 77.00 257 PHE A N 1
ATOM 2047 C CA . PHE A 1 257 ? 15.406 16.284 7.818 1.00 77.00 257 PHE A CA 1
ATOM 2048 C C . PHE A 1 257 ? 15.243 15.318 8.997 1.00 77.00 257 PHE A C 1
ATOM 2050 O O . PHE A 1 257 ? 15.480 14.118 8.884 1.00 77.00 257 PHE A O 1
ATOM 2057 N N . ASN A 1 258 ? 14.824 15.828 10.155 1.00 76.69 258 ASN A N 1
ATOM 2058 C CA . ASN A 1 258 ? 14.595 15.011 11.353 1.00 76.69 258 ASN A CA 1
ATOM 2059 C C . ASN A 1 258 ? 13.223 14.313 11.300 1.00 76.69 258 ASN A C 1
ATOM 2061 O O . ASN A 1 258 ? 12.419 14.425 12.224 1.00 76.69 258 ASN A O 1
ATOM 2065 N N . GLY A 1 259 ? 12.934 13.611 10.207 1.00 87.69 259 GLY A N 1
ATOM 2066 C CA . GLY A 1 259 ? 11.667 12.919 10.004 1.00 87.69 259 GLY A CA 1
ATOM 2067 C C . GLY A 1 259 ? 11.845 11.662 9.168 1.00 87.69 259 GLY A C 1
ATOM 2068 O O . GLY A 1 259 ? 12.686 11.614 8.273 1.00 87.69 259 GLY A O 1
ATOM 2069 N N . LYS A 1 260 ? 11.051 10.636 9.482 1.00 94.31 260 LYS A N 1
ATOM 2070 C CA . LYS A 1 260 ? 10.886 9.495 8.587 1.00 94.31 260 LYS A CA 1
ATOM 2071 C C . LYS A 1 260 ? 9.962 9.885 7.441 1.00 94.31 260 LYS A C 1
ATOM 2073 O O . LYS A 1 260 ? 9.063 10.706 7.618 1.00 94.31 260 LYS A O 1
ATOM 2078 N N . GLU A 1 261 ? 10.156 9.241 6.306 1.00 95.12 261 GLU A N 1
ATOM 2079 C CA . GLU A 1 261 ? 9.405 9.472 5.080 1.00 95.12 261 GLU A CA 1
ATOM 2080 C C . GLU A 1 261 ? 9.096 8.132 4.398 1.00 95.12 261 GLU A C 1
ATOM 2082 O O . GLU A 1 261 ? 9.793 7.131 4.599 1.00 95.12 261 GLU A O 1
ATOM 2087 N N . LEU A 1 262 ? 8.037 8.105 3.590 1.00 95.81 262 LEU A N 1
ATOM 2088 C CA . LEU A 1 262 ? 7.649 6.945 2.791 1.00 95.81 262 LEU A CA 1
ATOM 2089 C C . LEU A 1 262 ? 7.959 7.165 1.312 1.00 95.81 262 LEU A C 1
ATOM 2091 O O . LEU A 1 262 ? 7.406 8.061 0.669 1.00 95.81 262 LEU A O 1
ATOM 2095 N N . LYS A 1 263 ? 8.761 6.262 0.746 1.00 96.94 263 LYS A N 1
ATOM 2096 C CA . LYS A 1 263 ? 8.784 6.039 -0.703 1.00 96.94 263 LYS A CA 1
ATOM 2097 C C . LYS A 1 263 ? 7.490 5.372 -1.157 1.00 96.94 263 LYS A C 1
ATOM 2099 O O . LYS A 1 263 ? 6.712 4.847 -0.355 1.00 96.94 263 LYS A O 1
ATOM 2104 N N . PHE A 1 264 ? 7.262 5.379 -2.463 1.00 97.56 264 PHE A N 1
ATOM 2105 C CA . PHE A 1 264 ? 6.027 4.856 -3.027 1.00 97.56 264 PHE A CA 1
ATOM 2106 C C . PHE A 1 264 ? 5.817 3.363 -2.799 1.00 97.56 264 PHE A C 1
ATOM 2108 O O . PHE A 1 264 ? 4.703 2.948 -2.491 1.00 97.56 264 PHE A O 1
ATOM 2115 N N . ASP A 1 265 ? 6.857 2.549 -2.924 1.00 97.00 265 ASP A N 1
ATOM 2116 C CA . ASP A 1 265 ? 6.771 1.119 -2.641 1.00 97.00 265 ASP A CA 1
ATOM 2117 C C . ASP A 1 265 ? 6.337 0.833 -1.195 1.00 97.00 265 ASP A C 1
ATOM 2119 O O . ASP A 1 265 ? 5.419 0.040 -0.983 1.00 97.00 265 ASP A O 1
ATOM 2123 N N . LYS A 1 266 ? 6.911 1.541 -0.215 1.00 96.94 266 LYS A N 1
ATOM 2124 C CA . LYS A 1 266 ? 6.542 1.447 1.206 1.00 96.94 266 LYS A CA 1
ATOM 2125 C C . LYS A 1 266 ? 5.146 1.979 1.497 1.00 96.94 266 LYS A C 1
ATOM 2127 O O . LYS A 1 266 ? 4.420 1.383 2.291 1.00 96.94 266 LYS A O 1
ATOM 2132 N N . PHE A 1 267 ? 4.730 3.038 0.808 1.00 97.69 267 PHE A N 1
ATOM 2133 C CA . PHE A 1 267 ? 3.345 3.504 0.829 1.00 97.69 267 PHE A CA 1
ATOM 2134 C C . PHE A 1 267 ? 2.375 2.438 0.292 1.00 97.69 267 PHE A C 1
ATOM 2136 O O . PHE A 1 267 ? 1.347 2.157 0.899 1.00 97.69 267 PHE A O 1
ATOM 2143 N N . VAL A 1 268 ? 2.700 1.791 -0.828 1.00 97.31 268 VAL A N 1
ATOM 2144 C CA . VAL A 1 268 ? 1.878 0.708 -1.386 1.00 97.31 268 VAL A CA 1
ATOM 2145 C C . VAL A 1 268 ? 1.822 -0.486 -0.430 1.00 97.31 268 VAL A C 1
ATOM 2147 O O . VAL A 1 268 ? 0.745 -1.036 -0.198 1.00 97.31 268 VAL A O 1
ATOM 2150 N N . GLU A 1 269 ? 2.957 -0.874 0.150 1.00 95.94 269 GLU A N 1
ATOM 2151 C CA . GLU A 1 269 ? 3.052 -1.971 1.115 1.00 95.94 269 GLU A CA 1
ATOM 2152 C C . GLU A 1 269 ? 2.175 -1.719 2.355 1.00 95.94 269 GLU A C 1
ATOM 2154 O O . GLU A 1 269 ? 1.386 -2.587 2.747 1.00 95.94 269 GLU A O 1
ATOM 2159 N N . SER A 1 270 ? 2.219 -0.503 2.912 1.00 96.88 270 SER A N 1
ATOM 2160 C CA . SER A 1 270 ? 1.409 -0.124 4.074 1.00 96.88 270 SER A CA 1
ATOM 2161 C C . SER A 1 270 ? -0.097 -0.128 3.773 1.00 96.88 270 SER A C 1
ATOM 2163 O O . SER A 1 270 ? -0.890 -0.606 4.593 1.00 96.88 270 SER A O 1
ATOM 2165 N N . LEU A 1 271 ? -0.509 0.297 2.571 1.00 96.94 271 LEU A N 1
ATOM 2166 C CA . LEU A 1 271 ? -1.904 0.210 2.125 1.00 96.94 271 LEU A CA 1
ATOM 2167 C C . LEU A 1 271 ? -2.378 -1.237 1.991 1.00 96.94 271 LEU A C 1
ATOM 2169 O O . LEU A 1 271 ? -3.476 -1.576 2.443 1.00 96.94 271 LEU A O 1
ATOM 2173 N N . VAL A 1 272 ? -1.558 -2.112 1.400 1.00 95.06 272 VAL A N 1
ATOM 2174 C CA . VAL A 1 272 ? -1.878 -3.543 1.285 1.00 95.06 272 VAL A CA 1
ATOM 2175 C C . VAL A 1 272 ? -2.083 -4.153 2.673 1.00 95.06 272 VAL A C 1
ATOM 2177 O O . VAL A 1 272 ? -3.027 -4.924 2.880 1.00 95.06 272 VAL A O 1
ATOM 2180 N N . TRP A 1 273 ? -1.243 -3.784 3.639 1.00 94.19 273 TRP A N 1
ATOM 2181 C CA . TRP A 1 273 ? -1.392 -4.218 5.022 1.00 94.19 273 TRP A CA 1
ATOM 2182 C C . TRP A 1 273 ? -2.691 -3.713 5.663 1.00 94.19 273 TRP A C 1
ATOM 2184 O O . TRP A 1 273 ? -3.477 -4.513 6.182 1.00 94.19 273 TRP A O 1
ATOM 2194 N N . LEU A 1 274 ? -2.991 -2.417 5.546 1.00 95.50 274 LEU A N 1
ATOM 2195 C CA . LEU A 1 274 ? -4.225 -1.826 6.071 1.00 95.50 274 LEU A CA 1
ATOM 2196 C C . LEU A 1 274 ? -5.485 -2.467 5.461 1.00 95.50 274 LEU A C 1
ATOM 2198 O O . LEU A 1 274 ? -6.471 -2.724 6.163 1.00 95.50 274 LEU A O 1
ATOM 2202 N N . MET A 1 275 ? -5.454 -2.807 4.169 1.00 93.81 275 MET A N 1
ATOM 2203 C CA . MET A 1 275 ? -6.526 -3.558 3.508 1.00 93.81 275 MET A CA 1
ATOM 2204 C C . MET A 1 275 ? -6.734 -4.942 4.128 1.00 93.81 275 MET A C 1
ATOM 2206 O O . MET A 1 275 ? -7.882 -5.365 4.297 1.00 93.81 275 MET A O 1
ATOM 2210 N N . ARG A 1 276 ? -5.655 -5.656 4.473 1.00 92.44 276 ARG A N 1
ATOM 2211 C CA . ARG A 1 276 ? -5.733 -6.977 5.122 1.00 92.44 276 ARG A CA 1
ATOM 2212 C C . ARG A 1 276 ? -6.319 -6.875 6.520 1.00 92.44 276 ARG A C 1
ATOM 2214 O O . ARG A 1 276 ? -7.239 -7.635 6.822 1.00 92.44 276 ARG A O 1
ATOM 2221 N N . LEU A 1 277 ? -5.846 -5.919 7.322 1.00 93.75 277 LEU A N 1
ATOM 2222 C CA . LEU A 1 277 ? -6.399 -5.627 8.647 1.00 93.75 277 LEU A CA 1
ATOM 2223 C C . LEU A 1 277 ? -7.904 -5.359 8.555 1.00 93.75 277 LEU A C 1
ATOM 2225 O O . LEU A 1 277 ? -8.701 -6.028 9.209 1.00 93.75 277 LEU A O 1
ATOM 2229 N N . THR A 1 278 ? -8.296 -4.466 7.644 1.00 93.69 278 THR A N 1
ATOM 2230 C CA . THR A 1 278 ? -9.698 -4.099 7.409 1.00 93.69 278 THR A CA 1
ATOM 2231 C C . THR A 1 278 ? -10.539 -5.299 6.978 1.00 93.69 278 THR A C 1
ATOM 2233 O O . THR A 1 278 ? -11.630 -5.519 7.500 1.00 93.69 278 THR A O 1
ATOM 2236 N N . LYS A 1 279 ? -10.046 -6.106 6.029 1.00 92.38 279 LYS A N 1
ATOM 2237 C CA . LYS A 1 279 ? -10.751 -7.305 5.553 1.00 92.38 279 LYS A CA 1
ATOM 2238 C C . LYS A 1 279 ? -10.886 -8.357 6.651 1.00 92.38 279 LYS A C 1
ATOM 2240 O O . LYS A 1 279 ? -11.884 -9.069 6.674 1.00 92.38 279 LYS A O 1
ATOM 2245 N N . CYS A 1 280 ? -9.893 -8.478 7.528 1.00 93.81 280 CYS A N 1
ATOM 2246 C CA . CYS A 1 280 ? -9.938 -9.393 8.659 1.00 93.81 280 CYS A CA 1
ATOM 2247 C C . CYS A 1 280 ? -10.964 -8.935 9.698 1.00 93.81 280 CYS A C 1
ATOM 2249 O O . CYS A 1 280 ? -11.816 -9.727 10.084 1.00 93.81 280 CYS A O 1
ATOM 2251 N N . PHE A 1 281 ? -10.932 -7.658 10.087 1.00 94.69 281 PHE A N 1
ATOM 2252 C CA . PHE A 1 281 ? -11.854 -7.091 11.070 1.00 94.69 281 PHE A CA 1
ATOM 2253 C C . PHE A 1 281 ? -13.320 -7.186 10.626 1.00 94.69 281 PHE A C 1
ATOM 2255 O O . PHE A 1 281 ? -14.171 -7.611 11.397 1.00 94.69 281 PHE A O 1
ATOM 2262 N N . ARG A 1 282 ? -13.612 -6.911 9.347 1.00 93.75 282 ARG A N 1
ATOM 2263 C CA . ARG A 1 282 ? -14.975 -7.013 8.788 1.00 93.75 282 ARG A CA 1
ATOM 2264 C C . ARG A 1 282 ? -15.612 -8.391 8.864 1.00 93.75 282 ARG A C 1
ATOM 2266 O O . ARG A 1 282 ? -16.823 -8.486 8.744 1.00 93.75 282 ARG A O 1
ATOM 2273 N N . LYS A 1 283 ? -14.823 -9.457 9.021 1.00 94.25 283 LYS A N 1
ATOM 2274 C CA . LYS A 1 283 ? -15.388 -10.794 9.247 1.00 94.25 283 LYS A CA 1
ATOM 2275 C C . LYS A 1 283 ? -16.102 -10.897 10.595 1.00 94.25 283 LYS A C 1
ATOM 2277 O O . LYS A 1 283 ? -16.891 -11.811 10.765 1.00 94.25 283 LYS A O 1
ATOM 2282 N N . PHE A 1 284 ? -15.781 -10.001 11.527 1.00 95.38 284 PHE A N 1
ATOM 2283 C CA . PHE A 1 284 ? -16.306 -9.986 12.887 1.00 95.38 284 PHE A CA 1
ATOM 2284 C C . PHE A 1 284 ? -17.202 -8.767 13.173 1.00 95.38 284 PHE A C 1
ATOM 2286 O O . PHE A 1 284 ? -17.964 -8.795 14.131 1.00 95.38 284 PHE A O 1
ATOM 2293 N N . ASP A 1 285 ? -17.124 -7.710 12.359 1.00 94.88 285 ASP A N 1
ATOM 2294 C CA . ASP A 1 285 ? -17.998 -6.527 12.418 1.00 94.88 285 ASP A CA 1
ATOM 2295 C C . ASP A 1 285 ? -19.138 -6.638 11.390 1.00 94.88 285 ASP A C 1
ATOM 2297 O O . ASP A 1 285 ? -19.164 -5.939 10.374 1.00 94.88 285 ASP A O 1
ATOM 2301 N N . GLU A 1 286 ? -20.056 -7.582 11.621 1.00 90.75 286 GLU A N 1
ATOM 2302 C CA . GLU A 1 286 ? -21.164 -7.883 10.698 1.00 90.75 286 GLU A CA 1
ATOM 2303 C C . GLU A 1 286 ? -22.114 -6.688 10.509 1.00 90.75 286 GLU A C 1
ATOM 2305 O O . GLU A 1 286 ? -22.604 -6.449 9.402 1.00 90.75 286 GLU A O 1
ATOM 2310 N N . ASN A 1 287 ? -22.314 -5.898 11.568 1.00 92.56 287 ASN A N 1
ATOM 2311 C CA . ASN A 1 287 ? -23.209 -4.741 11.576 1.00 92.56 287 ASN A CA 1
ATOM 2312 C C . ASN A 1 287 ? -22.544 -3.440 11.094 1.00 92.56 287 ASN A C 1
ATOM 2314 O O . ASN A 1 287 ? -23.233 -2.432 10.944 1.00 92.56 287 ASN A O 1
ATOM 2318 N N . GLN A 1 288 ? -21.232 -3.448 10.826 1.00 90.62 288 GLN A N 1
ATOM 2319 C CA . GLN A 1 288 ? -20.457 -2.260 10.436 1.00 90.62 288 GLN A CA 1
ATOM 2320 C C . GLN A 1 288 ? -20.524 -1.131 11.478 1.00 90.62 288 GLN A C 1
ATOM 2322 O O . GLN A 1 288 ? -20.592 0.054 11.140 1.00 90.62 288 GLN A O 1
ATOM 2327 N N . GLU A 1 289 ? -20.507 -1.501 12.756 1.00 92.94 289 GLU A N 1
ATOM 2328 C CA . GLU A 1 289 ? -20.551 -0.568 13.885 1.00 92.94 289 GLU A CA 1
ATOM 2329 C C . GLU A 1 289 ? -19.154 -0.042 14.246 1.00 92.94 289 GLU A C 1
ATOM 2331 O O . GLU A 1 289 ? -19.027 0.868 15.065 1.00 92.94 289 GLU A O 1
ATOM 2336 N N . GLY A 1 290 ? -18.095 -0.604 13.650 1.00 90.69 290 GLY A N 1
ATOM 2337 C CA . GLY A 1 290 ? -16.710 -0.290 14.006 1.00 90.69 290 GLY A CA 1
ATOM 2338 C C . GLY A 1 290 ? -16.257 -0.970 15.300 1.00 90.69 290 GLY A C 1
ATOM 2339 O O . GLY A 1 290 ? -15.170 -0.684 15.80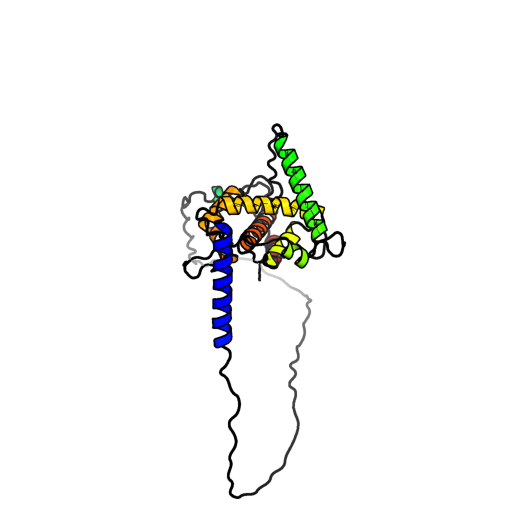1 1.00 90.69 290 GLY A O 1
ATOM 2340 N N . THR A 1 291 ? -17.061 -1.891 15.839 1.00 93.44 291 THR A N 1
ATOM 2341 C CA . THR A 1 291 ? -16.727 -2.706 17.012 1.00 93.44 291 THR A CA 1
ATOM 2342 C C . THR A 1 291 ? -17.102 -4.161 16.753 1.00 93.44 291 THR A C 1
ATOM 2344 O O . THR A 1 291 ? -18.074 -4.442 16.063 1.00 93.44 291 THR A O 1
ATOM 2347 N N . ALA A 1 292 ? -16.314 -5.097 17.280 1.00 94.12 292 ALA A N 1
ATOM 2348 C CA . ALA A 1 292 ? -16.536 -6.523 17.073 1.00 94.12 292 ALA A CA 1
ATOM 2349 C C . ALA A 1 292 ? -16.252 -7.307 18.356 1.00 94.12 292 ALA A C 1
ATOM 2351 O O . ALA A 1 292 ? -15.273 -7.036 19.054 1.00 94.12 292 ALA A O 1
ATOM 2352 N N . THR A 1 293 ? -17.082 -8.312 18.638 1.00 95.31 293 THR A N 1
ATOM 2353 C CA . THR A 1 293 ? -16.812 -9.300 19.690 1.00 95.31 293 THR A CA 1
ATOM 2354 C C . THR A 1 293 ? -16.226 -10.544 19.040 1.00 95.31 293 THR A C 1
ATOM 2356 O O . THR A 1 293 ? -16.872 -11.177 18.212 1.00 95.31 293 THR A O 1
ATOM 2359 N N . ILE A 1 294 ? -14.993 -10.889 19.406 1.00 95.81 294 ILE A N 1
ATOM 2360 C CA . ILE A 1 294 ? -14.245 -11.985 18.784 1.00 95.81 294 ILE A CA 1
ATOM 2361 C C . ILE A 1 294 ? -13.976 -13.055 19.838 1.00 95.81 294 ILE A C 1
ATOM 2363 O O . ILE A 1 294 ? -13.457 -12.758 20.917 1.00 95.81 294 ILE A O 1
ATOM 2367 N N . HIS A 1 295 ? -14.296 -14.313 19.530 1.00 97.12 295 HIS A N 1
ATOM 2368 C CA . HIS A 1 295 ? -13.899 -15.425 20.386 1.00 97.12 295 HIS A CA 1
ATOM 2369 C C . HIS A 1 295 ? -12.375 -15.545 20.430 1.00 97.12 295 HIS A C 1
ATOM 2371 O O . HIS A 1 295 ? -11.692 -15.404 19.419 1.00 97.12 295 HIS A O 1
ATOM 2377 N N . TYR A 1 29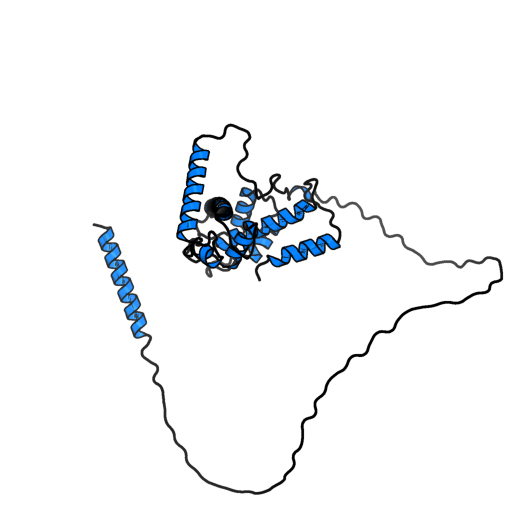6 ? -11.830 -15.869 21.603 1.00 97.69 296 TYR A N 1
ATOM 2378 C CA . TYR A 1 296 ? -10.382 -15.897 21.823 1.00 97.69 296 TYR A CA 1
ATOM 2379 C C . TYR A 1 296 ? -9.614 -16.757 20.803 1.00 97.69 296 TYR A C 1
ATOM 2381 O O . TYR A 1 296 ? -8.569 -16.344 20.304 1.00 97.69 296 TYR A O 1
ATOM 2389 N N . LYS A 1 297 ? -10.159 -17.926 20.443 1.00 97.56 297 LYS A N 1
ATOM 2390 C CA . LYS A 1 297 ? -9.579 -18.792 19.409 1.00 97.56 297 LYS A CA 1
ATOM 2391 C C . LYS A 1 297 ? -9.482 -18.073 18.057 1.00 97.56 297 LYS A C 1
ATOM 2393 O O . LYS A 1 297 ? -8.424 -18.086 17.438 1.00 97.56 297 LYS A O 1
ATOM 2398 N N . ASP A 1 298 ? -10.562 -17.433 17.619 1.00 96.62 298 ASP A N 1
ATOM 2399 C CA . ASP A 1 298 ? -10.611 -16.750 16.323 1.00 96.62 298 ASP A CA 1
ATOM 2400 C C . ASP A 1 298 ? -9.718 -15.506 16.311 1.00 96.62 298 ASP A C 1
ATOM 2402 O O . ASP A 1 298 ? -9.113 -15.188 15.289 1.00 96.62 298 ASP A O 1
ATOM 2406 N N . PHE A 1 299 ? -9.563 -14.847 17.463 1.00 96.69 299 PHE A N 1
ATOM 2407 C CA . PHE A 1 299 ? -8.583 -13.780 17.644 1.00 96.69 299 PHE A CA 1
ATOM 2408 C C . PHE A 1 299 ? -7.144 -14.282 17.447 1.00 96.69 299 PHE A C 1
ATOM 2410 O O . PHE A 1 299 ? -6.374 -13.645 16.723 1.00 96.69 299 PHE A O 1
ATOM 2417 N N . ILE A 1 300 ? -6.774 -15.428 18.038 1.00 97.00 300 ILE A N 1
ATOM 2418 C CA . ILE A 1 300 ? -5.451 -16.039 17.823 1.00 97.00 300 ILE A CA 1
ATOM 2419 C C . ILE A 1 300 ? -5.263 -16.388 16.345 1.00 97.00 300 ILE A C 1
ATOM 2421 O O . ILE A 1 300 ? -4.253 -16.002 15.757 1.00 97.00 300 ILE A O 1
ATOM 2425 N N . ASP A 1 301 ? -6.232 -17.070 15.730 1.00 96.25 301 ASP A N 1
ATOM 2426 C CA . ASP A 1 301 ? -6.145 -17.488 14.327 1.00 96.25 301 ASP A CA 1
ATOM 2427 C C . ASP A 1 301 ? -5.996 -16.281 13.386 1.00 96.25 301 ASP A C 1
ATOM 2429 O O . ASP A 1 301 ? -5.153 -16.288 12.484 1.00 96.25 301 ASP A O 1
ATOM 2433 N N . ALA A 1 302 ? -6.764 -15.213 13.626 1.00 94.75 302 ALA A N 1
ATOM 2434 C CA . ALA A 1 302 ? -6.662 -13.958 12.888 1.00 94.75 302 ALA A CA 1
ATOM 2435 C C . ALA A 1 302 ? -5.285 -13.302 13.064 1.00 94.75 302 ALA A C 1
ATOM 2437 O O . ALA A 1 302 ? -4.668 -12.897 12.078 1.00 94.75 302 ALA A O 1
ATOM 2438 N N . THR A 1 303 ? -4.780 -13.241 14.298 1.00 94.31 303 THR A N 1
ATOM 2439 C CA . THR A 1 303 ? -3.481 -12.630 14.616 1.00 94.31 303 THR A CA 1
ATOM 2440 C C . THR A 1 303 ? -2.329 -13.404 13.976 1.00 94.31 303 THR A C 1
ATOM 2442 O O . THR A 1 303 ? -1.461 -12.803 13.346 1.00 94.31 303 THR A O 1
ATOM 2445 N N . LEU A 1 304 ? -2.342 -14.739 14.057 1.00 93.81 304 LEU A N 1
ATOM 2446 C CA . LEU A 1 304 ? -1.336 -15.600 13.426 1.00 93.81 304 LEU A CA 1
ATOM 2447 C C . LEU A 1 304 ? -1.381 -15.514 11.900 1.00 93.81 304 LEU A C 1
ATOM 2449 O O . LEU A 1 304 ? -0.335 -15.522 11.253 1.00 93.81 304 LEU A O 1
ATOM 2453 N N . TYR A 1 305 ? -2.576 -15.432 11.310 1.00 91.06 305 TYR A N 1
ATOM 2454 C CA . TYR A 1 305 ? -2.724 -15.237 9.870 1.00 91.06 305 TYR A CA 1
ATOM 2455 C C . TYR A 1 305 ? -2.151 -13.888 9.425 1.00 91.06 305 TYR A C 1
ATOM 2457 O O . TYR A 1 305 ? -1.381 -13.838 8.469 1.00 91.06 305 TYR A O 1
ATOM 2465 N N . LEU A 1 306 ? -2.510 -12.808 10.122 1.00 91.31 306 LEU A N 1
ATOM 2466 C CA . LEU A 1 306 ? -2.049 -11.455 9.823 1.00 91.31 306 LEU A CA 1
ATOM 2467 C C . LEU A 1 306 ? -0.531 -11.324 10.012 1.00 91.31 306 LEU A C 1
ATOM 2469 O O . LEU A 1 306 ? 0.139 -10.775 9.143 1.00 91.31 306 LEU A O 1
ATOM 2473 N N . GLY A 1 307 ? 0.028 -11.910 11.073 1.00 89.25 307 GLY A N 1
ATOM 2474 C CA . GLY A 1 307 ? 1.463 -11.857 11.367 1.00 89.25 307 GLY A CA 1
ATOM 2475 C 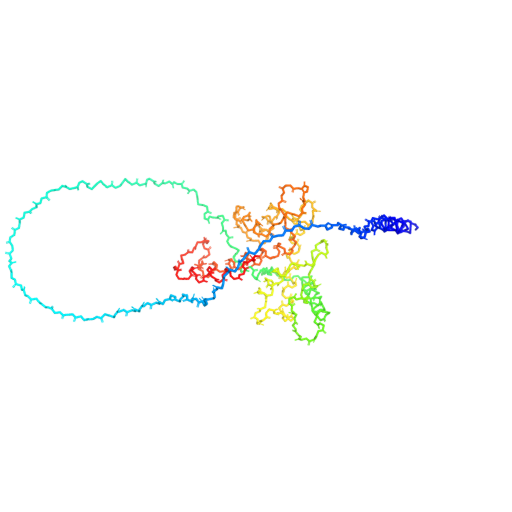C . GLY A 1 307 ? 2.370 -12.431 10.272 1.00 89.25 307 GLY A C 1
ATOM 2476 O O . GLY A 1 307 ? 3.527 -12.040 10.187 1.00 89.25 307 GLY A O 1
ATOM 2477 N N . ARG A 1 308 ? 1.856 -13.295 9.383 1.00 85.81 308 ARG A N 1
ATOM 2478 C CA . ARG A 1 308 ? 2.612 -13.839 8.234 1.00 85.81 308 ARG A CA 1
ATOM 2479 C C . ARG A 1 308 ? 2.903 -12.821 7.131 1.00 85.81 308 ARG A C 1
ATOM 2481 O O . ARG A 1 308 ? 3.693 -13.121 6.245 1.00 85.81 308 ARG A O 1
ATOM 2488 N N . PHE A 1 309 ? 2.218 -11.680 7.138 1.00 81.06 309 PHE A N 1
ATOM 2489 C CA . PHE A 1 309 ? 2.346 -10.642 6.112 1.00 81.06 309 PHE A CA 1
ATOM 2490 C C . PHE A 1 309 ? 2.973 -9.355 6.651 1.00 81.06 309 PHE A C 1
ATOM 2492 O O . PHE A 1 309 ? 3.023 -8.369 5.922 1.00 81.06 309 PHE A O 1
ATOM 2499 N N . LEU A 1 310 ? 3.408 -9.343 7.915 1.00 75.69 310 LEU A N 1
ATOM 2500 C CA . LEU A 1 310 ? 4.202 -8.237 8.429 1.00 75.69 310 LEU A CA 1
ATOM 2501 C C . LEU A 1 310 ? 5.610 -8.320 7.827 1.00 75.69 310 LEU A C 1
ATOM 2503 O O . LEU A 1 310 ? 6.182 -9.414 7.814 1.00 75.69 310 LEU A O 1
ATOM 2507 N N . PRO A 1 311 ? 6.172 -7.202 7.338 1.00 63.50 311 PRO A N 1
ATOM 2508 C CA . PRO A 1 311 ? 7.571 -7.168 6.934 1.00 63.50 311 PRO A CA 1
ATOM 2509 C C . PRO A 1 311 ? 8.464 -7.523 8.135 1.00 63.50 311 PRO A C 1
ATOM 2511 O O . PRO A 1 311 ? 8.213 -7.071 9.255 1.00 63.50 311 PRO A O 1
ATOM 2514 N N . HIS A 1 312 ? 9.455 -8.385 7.895 1.00 56.47 312 HIS A N 1
ATOM 2515 C CA . HIS A 1 312 ? 10.459 -8.815 8.875 1.00 56.47 312 HIS A CA 1
ATOM 2516 C C . HIS A 1 312 ? 11.627 -7.838 8.959 1.00 56.47 312 HIS A C 1
ATOM 2518 O O . HIS A 1 312 ? 12.008 -7.296 7.896 1.00 56.47 312 HIS A O 1
#